Protein AF-A0A2U1P072-F1 (afdb_monomer_lite)

Radius of gyration: 39.46 Å; chains: 1; bounding box: 43×88×122 Å

pLDDT: mean 77.66, std 21.99, range [27.42, 98.81]

InterPro domains:
  IPR006501 Pectinesterase inhibitor domain [PF04043] (87-238)
  IPR006501 Pectinesterase inhibitor domain [SM00856] (83-238)
  IPR006501 Pectinesterase inhibitor domain [TIGR01614] (82-242)
  IPR035513 Invertase/pectin methylesterase inhibitor domain superfamily [G3DSA:1.20.140.40] (85-243)
  IPR035513 Invertase/pectin methylesterase inhibitor domain superfamily [SSF101148] (87-242)
  IPR051955 Pectinesterase Inhibitor [PTHR31080] (49-237)

Sequence (254 aa):
MEEESHILVKPKVNSSDDDDDIEESTSTSTSQQPQSPTRRRTTAVIITLTILFVIIGAILAAGAYDTRANSSQPDDTRLSSIKATRSIKAVCAVTHDPPTCVTDLTTLDSTNLYDPELIFNLTLSRALTELVRISTLPKTLISKSTDLRAGSALRDCVSLFDDAVSQLSQAIEAMKSGEDGRILNEEKVGDLKTWISSAMSDQETCTDGLEEMGSSDLEEVKMKVKVSSEFMSDCLAVLDNLEKILNLFGKKLH

Secondary structure (DSSP, 8-state):
------------------------------------TTSHHHHHHHHHHHHHHHHHHHHHHHHHTTS-------HHHHHHHHHHHHHHHHHHTTSS-HHHHHHHHHTS--TTTT-HHHHHHHHHHHHHHHHHHHHTHHHHHHHH---HHHHHHHHHHHHHHHHHHHHHHHHHHHTS--TTS----HHHHHHHHHHHHHHHHHHHHHHHHHHHTT-TTHHHHHHHHHHHHHHHHHHHHHHHTHHHHHHHTT----

Foldseek 3Di:
DDDDDDDDDDDDDDDDDYDDDDDDDDDDDDDDDDDDDDPPVVVVVVVVVVVVVVVVVVVVVVVVVPPPPPDPPDPLVVVLVVLLLVLQQLLLVQAPDSVVSSVVSVPDPDSPSNDNLVSLLVLLVVLLVLLVVLLCVLVVVLVVDPDPLLNVLSVLSNVLSVLLSVLSVVLSVLQDADPVRDRAAPVSLVSNLVSLVSSLVSLVSSLVSNVVSVHPCSVVSVVSSVVSNSSSVSSNSCSVCVQVSQVVVVHGHD

Structure (mmCIF, N/CA/C/O backbone):
data_AF-A0A2U1P072-F1
#
_entry.id   AF-A0A2U1P072-F1
#
loop_
_atom_site.group_PDB
_atom_site.id
_atom_site.type_symbol
_atom_site.label_atom_id
_atom_site.label_alt_id
_atom_site.label_comp_id
_atom_site.label_asym_id
_atom_site.label_entity_id
_atom_site.label_seq_id
_atom_site.pdbx_PDB_ins_code
_atom_site.Cartn_x
_atom_site.Cartn_y
_atom_site.Cartn_z
_atom_site.occupancy
_atom_site.B_iso_or_equiv
_atom_site.auth_seq_id
_atom_site.auth_comp_id
_atom_site.auth_asym_id
_atom_site.auth_atom_id
_atom_site.pdbx_PDB_model_num
ATOM 1 N N . MET A 1 1 ? 23.954 43.520 50.108 1.00 37.94 1 MET A N 1
ATOM 2 C CA . 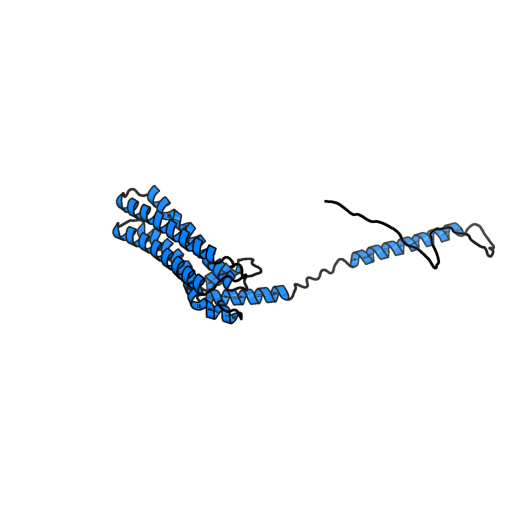MET A 1 1 ? 22.569 43.613 50.588 1.00 37.94 1 MET A CA 1
ATOM 3 C C . MET A 1 1 ? 22.110 42.195 50.854 1.00 37.94 1 MET A C 1
ATOM 5 O O . MET A 1 1 ? 21.608 41.546 49.948 1.00 37.94 1 MET A O 1
ATOM 9 N N . GLU A 1 2 ? 22.674 41.580 51.894 1.00 34.03 2 GLU A N 1
ATOM 10 C CA . GLU A 1 2 ? 22.275 41.763 53.314 1.00 34.03 2 GLU A CA 1
ATOM 11 C C . GLU A 1 2 ? 20.945 41.035 53.531 1.00 34.03 2 GLU A C 1
ATOM 13 O O . GLU A 1 2 ? 19.976 41.327 52.839 1.00 34.03 2 GLU A O 1
ATOM 18 N N . GLU A 1 3 ? 20.997 39.869 54.183 1.00 32.34 3 GLU A N 1
ATOM 19 C CA . GLU A 1 3 ? 20.782 39.690 55.642 1.00 32.34 3 GLU A CA 1
ATOM 20 C C . GLU A 1 3 ? 19.276 39.804 55.962 1.00 32.34 3 GLU A C 1
ATOM 22 O O . GLU A 1 3 ? 18.595 40.679 55.454 1.00 32.34 3 GLU A O 1
ATOM 27 N N . GLU A 1 4 ? 18.624 38.903 56.689 1.00 39.38 4 GLU A N 1
ATOM 28 C CA . GLU A 1 4 ? 19.055 38.220 57.901 1.00 39.38 4 GLU A CA 1
ATOM 29 C C . GLU A 1 4 ? 18.398 36.836 58.059 1.00 39.38 4 GLU A C 1
ATOM 31 O O . GLU A 1 4 ? 17.227 36.604 57.755 1.00 39.38 4 GLU A O 1
ATOM 36 N N . SER A 1 5 ? 19.184 35.935 58.636 1.00 41.34 5 SER A N 1
ATOM 37 C CA . SER A 1 5 ? 18.767 34.849 59.517 1.00 41.34 5 SER A CA 1
ATOM 38 C C . SER A 1 5 ? 18.024 35.366 60.750 1.00 41.34 5 SER A C 1
ATOM 40 O O . SER A 1 5 ? 18.459 36.363 61.296 1.00 41.34 5 SER A O 1
ATOM 42 N N . HIS A 1 6 ? 17.087 34.615 61.335 1.00 39.03 6 HIS A N 1
ATOM 43 C CA . HIS A 1 6 ? 17.121 34.459 62.794 1.00 39.03 6 HIS A CA 1
ATOM 44 C C . HIS A 1 6 ? 16.402 33.194 63.281 1.00 39.03 6 HIS A C 1
ATOM 46 O O . HIS A 1 6 ? 15.251 32.897 62.971 1.00 39.03 6 HIS A O 1
ATOM 52 N N . ILE A 1 7 ? 17.181 32.447 64.053 1.00 38.66 7 ILE A N 1
ATOM 53 C CA . ILE A 1 7 ? 16.861 31.293 64.886 1.00 38.66 7 ILE A CA 1
ATOM 54 C C . ILE A 1 7 ? 16.123 31.798 66.149 1.00 38.66 7 ILE A C 1
ATOM 56 O O . ILE A 1 7 ? 16.333 32.949 66.535 1.00 38.66 7 ILE A O 1
ATOM 60 N N . LEU A 1 8 ? 15.369 30.919 66.839 1.00 34.91 8 LEU A N 1
ATOM 61 C CA . LEU A 1 8 ? 15.525 30.605 68.286 1.00 34.91 8 LEU A CA 1
ATOM 62 C C . LEU A 1 8 ? 14.209 30.460 69.110 1.00 34.91 8 LEU A C 1
ATOM 64 O O . LEU A 1 8 ? 13.568 31.432 69.479 1.00 34.91 8 LEU A O 1
ATOM 68 N N . VAL A 1 9 ? 13.960 29.199 69.512 1.00 36.03 9 VAL A N 1
ATOM 69 C CA . VAL A 1 9 ? 13.584 28.696 70.865 1.00 36.03 9 VAL A CA 1
ATOM 70 C C . VAL A 1 9 ? 12.119 28.599 71.350 1.00 36.03 9 VAL A C 1
ATOM 72 O O . VAL A 1 9 ? 11.343 29.544 71.378 1.00 36.03 9 VAL A O 1
ATOM 75 N N . LYS A 1 10 ? 11.828 27.366 71.819 1.00 40.00 10 LYS A N 1
ATOM 76 C CA . LYS A 1 10 ? 10.684 26.837 72.600 1.00 40.00 10 LYS A CA 1
ATOM 77 C C . LYS A 1 10 ? 10.597 27.426 74.028 1.00 40.00 10 LYS A C 1
ATOM 79 O O . LYS A 1 10 ? 11.582 27.965 74.519 1.00 40.00 10 LYS A O 1
ATOM 84 N N . PRO A 1 11 ? 9.501 27.185 74.774 1.00 42.88 11 PRO A N 1
ATOM 85 C CA . PRO A 1 11 ? 9.491 26.089 75.779 1.00 42.88 11 PRO A CA 1
ATOM 86 C C . PRO A 1 11 ? 8.183 25.253 75.714 1.00 42.88 11 PRO A C 1
ATOM 88 O O . PRO A 1 11 ? 7.152 25.769 75.307 1.00 42.88 11 PRO A O 1
ATOM 91 N N . LYS A 1 12 ? 8.185 23.912 75.863 1.00 34.28 12 LYS A N 1
ATOM 92 C CA . LYS A 1 12 ? 8.237 23.076 77.100 1.00 34.28 12 LYS A CA 1
ATOM 93 C C . LYS A 1 12 ? 6.986 23.319 77.975 1.00 34.28 12 LYS A C 1
ATOM 95 O O . LYS A 1 12 ? 6.753 24.449 78.368 1.00 34.28 12 LYS A O 1
ATOM 100 N N . VAL A 1 13 ? 6.104 22.347 78.228 1.00 38.88 13 VAL A N 1
ATOM 101 C CA . VAL A 1 13 ? 6.166 21.269 79.252 1.00 38.88 13 VAL A CA 1
ATOM 102 C C . VAL A 1 13 ? 4.859 20.462 79.074 1.00 38.88 13 VAL A C 1
ATOM 104 O O . VAL A 1 13 ? 3.806 21.070 78.933 1.00 38.88 13 VAL A O 1
ATOM 107 N N . ASN A 1 14 ? 4.915 19.162 78.777 1.00 32.28 14 ASN A N 1
ATOM 108 C CA . ASN A 1 14 ? 4.999 18.008 79.692 1.00 32.28 14 ASN A CA 1
ATOM 109 C C . ASN A 1 14 ? 3.662 17.654 80.357 1.00 32.28 14 ASN A C 1
ATOM 111 O O . ASN A 1 14 ? 3.166 18.410 81.183 1.00 32.28 14 ASN A O 1
ATOM 115 N N . SER A 1 15 ? 3.169 16.460 80.055 1.00 32.78 15 SER A N 1
ATOM 116 C CA . SER A 1 15 ? 2.866 15.431 81.053 1.00 32.78 15 SER A CA 1
ATOM 117 C C . SER A 1 15 ? 2.599 14.155 80.240 1.00 32.78 15 SER A C 1
ATOM 119 O O . SER A 1 15 ? 1.677 14.147 79.428 1.00 32.78 15 SER A O 1
ATOM 121 N N . SER A 1 16 ? 3.533 13.205 80.235 1.00 35.59 16 SER A N 1
ATOM 122 C CA . SER A 1 16 ? 3.637 12.183 81.292 1.00 35.59 16 SER A CA 1
ATOM 123 C C . SER A 1 16 ? 2.678 11.036 80.986 1.00 35.59 16 SER A C 1
ATOM 125 O O . SER A 1 16 ? 1.513 11.290 80.700 1.00 35.59 16 SER A O 1
ATOM 127 N N . ASP A 1 17 ? 3.058 9.772 80.990 1.00 37.53 17 ASP A N 1
ATOM 128 C CA . ASP A 1 17 ? 4.244 9.063 81.483 1.00 37.53 17 ASP A CA 1
ATOM 129 C C . ASP A 1 17 ? 4.208 7.713 80.718 1.00 37.53 17 ASP A C 1
ATOM 131 O O . ASP A 1 17 ? 3.114 7.240 80.383 1.00 37.53 17 ASP A O 1
ATOM 135 N N . ASP A 1 18 ? 5.339 7.282 80.153 1.00 37.91 18 ASP A N 1
ATOM 136 C CA . ASP A 1 18 ? 6.210 6.196 80.664 1.00 37.91 18 ASP A CA 1
ATOM 137 C C . ASP A 1 18 ? 5.646 4.804 80.304 1.00 37.91 18 ASP A C 1
ATOM 139 O O . ASP A 1 18 ? 4.444 4.567 80.391 1.00 37.91 18 ASP A O 1
ATOM 143 N N . ASP A 1 19 ? 6.383 3.759 79.956 1.00 35.69 19 ASP A N 1
ATOM 144 C CA . ASP A 1 19 ? 7.765 3.437 79.567 1.00 35.69 19 ASP A CA 1
ATOM 145 C C . ASP A 1 19 ? 7.656 1.908 79.275 1.00 35.69 19 ASP A C 1
ATOM 147 O O . ASP A 1 19 ? 6.786 1.230 79.836 1.00 35.69 19 ASP A O 1
ATOM 151 N N . ASP A 1 20 ? 8.264 1.371 78.213 1.00 34.22 20 ASP A N 1
ATOM 152 C CA . ASP A 1 20 ? 9.550 0.643 78.250 1.00 34.22 20 ASP A CA 1
ATOM 153 C C . ASP A 1 20 ? 9.582 -0.485 79.314 1.00 34.22 20 ASP A C 1
ATOM 155 O O . ASP A 1 20 ? 9.169 -0.330 80.455 1.00 34.22 20 ASP A O 1
ATOM 159 N N . ASP A 1 21 ? 10.093 -1.684 79.086 1.00 32.59 21 ASP A N 1
ATOM 160 C CA . ASP A 1 21 ? 10.649 -2.331 77.915 1.00 32.59 21 ASP A CA 1
ATOM 161 C C . ASP A 1 21 ? 10.781 -3.828 78.268 1.00 32.59 21 ASP A C 1
ATOM 163 O O . ASP A 1 21 ? 10.574 -4.269 79.402 1.00 32.59 21 ASP A O 1
ATOM 167 N N . ILE A 1 22 ? 11.124 -4.585 77.240 1.00 37.06 22 ILE A N 1
ATOM 168 C CA . ILE A 1 22 ? 11.740 -5.916 77.182 1.00 37.06 22 ILE A CA 1
ATOM 169 C C . ILE A 1 22 ? 12.476 -6.373 78.470 1.00 37.06 22 ILE A C 1
ATOM 171 O O . ILE A 1 22 ? 13.316 -5.655 78.994 1.00 37.06 22 ILE A O 1
ATOM 175 N N . GLU A 1 23 ? 12.248 -7.611 78.935 1.00 30.77 23 GLU A N 1
ATOM 176 C CA . GLU A 1 23 ? 13.184 -8.750 78.784 1.00 30.77 23 GLU A CA 1
ATOM 177 C C . GLU A 1 23 ? 12.751 -9.983 79.607 1.00 30.77 23 GLU A C 1
ATOM 179 O O . GLU A 1 23 ? 12.147 -9.923 80.677 1.00 30.77 23 GLU A O 1
ATOM 184 N N . GLU A 1 24 ? 13.061 -11.137 79.035 1.00 33.78 24 GLU A N 1
ATOM 185 C CA . GLU A 1 24 ? 12.908 -12.498 79.528 1.00 33.78 24 GLU A CA 1
ATOM 186 C C . GLU A 1 24 ? 13.550 -12.740 80.905 1.00 33.78 24 GLU A C 1
ATOM 188 O O . GLU A 1 24 ? 14.698 -12.369 81.126 1.00 33.78 24 GLU A O 1
ATOM 193 N N . SER A 1 25 ? 12.867 -13.469 81.800 1.00 28.16 25 SER A N 1
ATOM 194 C CA . SER A 1 25 ? 13.491 -14.472 82.684 1.00 28.16 25 SER A CA 1
ATOM 195 C C . SER A 1 25 ? 12.458 -15.261 83.492 1.00 28.16 25 SER A C 1
ATOM 197 O O . SER A 1 25 ? 11.609 -14.728 84.201 1.00 28.16 25 SER A O 1
ATOM 199 N N . THR A 1 26 ? 12.574 -16.581 83.399 1.00 35.28 26 THR A N 1
ATOM 200 C CA . THR A 1 26 ? 11.833 -17.585 84.171 1.00 35.28 26 THR A CA 1
ATOM 201 C C . THR A 1 26 ? 12.165 -17.512 85.667 1.00 35.28 26 THR A C 1
ATOM 203 O O . THR A 1 26 ? 13.332 -17.382 86.026 1.00 35.28 26 THR A O 1
ATOM 206 N N . SER A 1 27 ? 11.179 -17.716 86.553 1.00 27.97 27 SER A N 1
ATOM 207 C CA . SER A 1 27 ? 11.398 -18.153 87.945 1.00 27.97 27 SER A CA 1
ATOM 208 C C . SER A 1 27 ? 10.144 -18.774 88.570 1.00 27.97 27 SER A C 1
ATOM 210 O O . SER A 1 27 ? 9.214 -18.111 89.011 1.00 27.97 27 SER A O 1
ATOM 212 N N . THR A 1 28 ? 10.177 -20.100 88.601 1.00 27.62 28 THR A N 1
ATOM 213 C CA . THR A 1 28 ? 9.413 -21.063 89.395 1.00 27.62 28 THR A CA 1
ATOM 214 C C . THR A 1 28 ? 9.034 -20.609 90.813 1.00 27.62 28 THR A C 1
ATOM 216 O O . THR A 1 28 ? 9.877 -20.134 91.570 1.00 27.62 28 THR A O 1
ATOM 219 N N . SER A 1 29 ? 7.810 -20.931 91.248 1.00 30.44 29 SER A N 1
ATOM 220 C CA . SER A 1 29 ? 7.518 -21.234 92.657 1.00 30.44 29 SER A CA 1
ATOM 221 C C . SER A 1 29 ? 6.628 -22.470 92.776 1.00 30.44 29 SER A C 1
ATOM 223 O O . SER A 1 29 ? 5.476 -22.522 92.359 1.00 30.44 29 SER A O 1
ATOM 225 N N . THR A 1 30 ? 7.279 -23.483 93.324 1.00 27.42 30 THR A N 1
ATOM 226 C CA . THR A 1 30 ? 6.893 -24.842 93.677 1.00 27.42 30 THR A CA 1
ATOM 227 C C . THR A 1 30 ? 5.657 -24.932 94.579 1.00 27.42 30 THR A C 1
ATOM 229 O O . THR A 1 30 ? 5.625 -24.322 95.643 1.00 27.42 30 THR A O 1
ATOM 232 N N . SER A 1 31 ? 4.733 -25.842 94.253 1.00 28.25 31 SER A N 1
ATOM 233 C CA . SER A 1 31 ? 4.109 -26.691 95.274 1.00 28.25 31 SER A CA 1
ATOM 234 C C . SER A 1 31 ? 4.467 -28.150 94.986 1.00 28.25 31 SER A C 1
ATOM 236 O O . SER A 1 31 ? 4.638 -28.561 93.840 1.00 28.25 31 SER A O 1
ATOM 238 N N . GLN A 1 32 ? 4.743 -28.865 96.065 1.00 29.19 32 GLN A N 1
ATOM 239 C CA . GLN A 1 32 ? 5.724 -29.936 96.186 1.00 29.19 32 GLN A CA 1
ATOM 240 C C . GLN A 1 32 ? 5.316 -31.272 95.543 1.00 29.19 32 GLN A C 1
ATOM 242 O O . GLN A 1 32 ? 4.157 -31.673 95.533 1.00 29.19 32 GLN A O 1
ATOM 247 N N . GLN A 1 33 ? 6.336 -32.006 95.088 1.00 33.22 33 GLN A N 1
ATOM 248 C CA . GLN A 1 33 ? 6.280 -33.442 94.787 1.00 33.22 33 GLN A CA 1
ATOM 249 C C . GLN A 1 33 ? 6.045 -34.264 96.077 1.00 33.22 33 GLN A C 1
ATOM 251 O O . GLN A 1 33 ? 6.468 -33.838 97.151 1.00 33.22 33 GLN A O 1
ATOM 256 N N . PRO A 1 34 ? 5.498 -35.490 95.982 1.00 37.97 34 PRO A N 1
ATOM 257 C CA . PRO A 1 34 ? 6.358 -36.688 96.041 1.00 37.97 34 PRO A CA 1
ATOM 258 C C . PRO A 1 34 ? 5.900 -37.727 94.987 1.00 37.97 34 PRO A C 1
ATOM 260 O O . PRO A 1 34 ? 4.730 -37.787 94.652 1.00 37.97 34 PRO A O 1
ATOM 263 N N . GLN A 1 35 ? 6.685 -38.591 94.343 1.00 34.81 35 GLN A N 1
ATOM 264 C CA . GLN A 1 35 ? 8.008 -39.174 94.546 1.00 34.81 35 GLN A CA 1
ATOM 265 C C . GLN A 1 35 ? 8.355 -40.009 93.275 1.00 34.81 35 GLN A C 1
ATOM 267 O O . GLN A 1 35 ? 7.468 -40.389 92.512 1.00 34.81 35 GLN A O 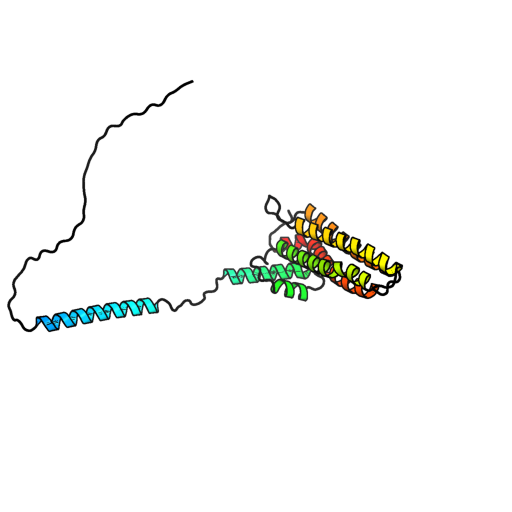1
ATOM 272 N N . SER A 1 36 ? 9.632 -40.398 93.155 1.00 40.12 36 SER A N 1
ATOM 273 C CA . SER A 1 36 ? 10.190 -41.601 92.484 1.00 40.12 36 SER A CA 1
ATOM 274 C C . SER A 1 36 ? 10.977 -41.440 91.154 1.00 40.12 36 SER A C 1
ATOM 276 O O . SER A 1 36 ? 10.523 -40.765 90.224 1.00 40.12 36 SER A O 1
ATOM 278 N N . PRO A 1 37 ? 12.179 -42.060 91.031 1.00 46.78 37 PRO A N 1
ATOM 279 C CA . PRO A 1 37 ? 13.146 -41.777 89.972 1.00 46.78 37 PRO A CA 1
ATOM 280 C C . PRO A 1 37 ? 13.211 -42.883 88.903 1.00 46.78 37 PRO A C 1
ATOM 282 O O . PRO A 1 37 ? 14.246 -43.505 88.726 1.00 46.78 37 PRO A O 1
ATOM 285 N N . THR A 1 38 ? 12.138 -43.150 88.158 1.00 51.53 38 THR A N 1
ATOM 286 C CA . THR A 1 38 ? 12.208 -44.072 86.989 1.00 51.53 38 THR A CA 1
ATOM 287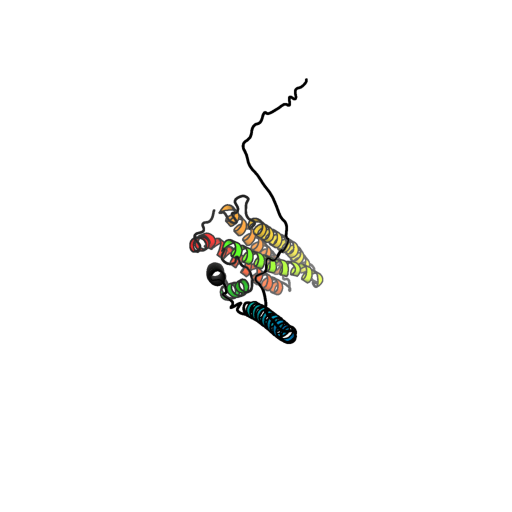 C C . THR A 1 38 ? 11.246 -43.725 85.847 1.00 51.53 38 THR A C 1
ATOM 289 O O . THR A 1 38 ? 11.308 -44.333 84.783 1.00 51.53 38 THR A O 1
ATOM 292 N N . ARG A 1 39 ? 10.404 -42.693 86.004 1.00 52.38 39 ARG A N 1
ATOM 293 C CA . ARG A 1 39 ? 9.316 -42.349 85.064 1.00 52.38 39 ARG A CA 1
ATOM 294 C C . ARG A 1 39 ? 9.529 -41.058 84.261 1.00 52.38 39 ARG A C 1
ATOM 296 O O . ARG A 1 39 ? 8.647 -40.657 83.520 1.00 52.38 39 ARG A O 1
ATOM 303 N N . ARG A 1 40 ? 10.677 -40.381 84.411 1.00 52.69 40 ARG A N 1
ATOM 304 C CA . ARG A 1 40 ? 10.962 -39.084 83.750 1.00 52.69 40 ARG A CA 1
ATOM 305 C C . ARG A 1 40 ? 11.539 -39.213 82.335 1.00 52.69 40 ARG A C 1
ATOM 307 O O . ARG A 1 40 ? 11.344 -38.318 81.524 1.00 52.69 40 ARG A O 1
ATOM 314 N N . ARG A 1 41 ? 12.218 -40.322 82.018 1.00 54.25 41 ARG A N 1
ATOM 315 C CA . ARG A 1 41 ? 12.816 -40.534 80.684 1.00 54.25 41 ARG A CA 1
ATOM 316 C C . ARG A 1 41 ? 11.787 -40.936 79.625 1.00 54.25 41 ARG A C 1
ATOM 318 O O . ARG A 1 41 ? 11.927 -40.537 78.480 1.00 54.25 41 ARG A O 1
ATOM 325 N N . THR A 1 42 ? 10.735 -41.662 79.997 1.00 52.62 42 THR A N 1
ATOM 326 C CA . THR A 1 42 ? 9.682 -42.096 79.063 1.00 52.62 42 THR A CA 1
ATOM 327 C C . THR A 1 42 ? 8.696 -40.977 78.723 1.00 52.62 42 THR A C 1
ATOM 329 O O . THR A 1 42 ? 8.290 -40.860 77.572 1.00 52.62 42 THR A O 1
ATOM 332 N N . THR A 1 43 ? 8.369 -40.096 79.674 1.00 56.47 43 THR A N 1
ATOM 333 C CA . THR A 1 43 ? 7.456 -38.961 79.440 1.00 56.47 43 THR A CA 1
ATOM 334 C C . THR A 1 43 ? 8.069 -37.890 78.534 1.00 56.47 43 THR A C 1
ATOM 336 O O . THR A 1 43 ? 7.373 -37.333 77.693 1.00 56.47 43 THR A O 1
ATOM 339 N N . ALA A 1 44 ? 9.380 -37.644 78.640 1.00 60.12 44 ALA A N 1
ATOM 340 C CA . ALA A 1 44 ? 10.080 -36.700 77.766 1.00 60.12 44 ALA A CA 1
ATOM 341 C C . ALA A 1 44 ? 10.099 -37.161 76.295 1.00 60.12 44 ALA A C 1
ATOM 343 O O . ALA A 1 44 ? 9.920 -36.344 75.400 1.00 60.12 44 ALA A O 1
ATOM 344 N N . VAL A 1 45 ? 10.246 -38.470 76.049 1.00 62.28 45 VAL A N 1
ATOM 345 C CA . VAL A 1 45 ? 10.264 -39.052 74.692 1.00 62.28 45 VAL A CA 1
ATOM 346 C C . VAL A 1 45 ? 8.887 -38.997 74.024 1.00 62.28 45 VAL A C 1
ATOM 348 O O . VAL A 1 45 ? 8.786 -38.786 72.821 1.00 62.28 45 VAL A O 1
ATOM 351 N N . ILE A 1 46 ? 7.805 -39.151 74.791 1.00 66.62 46 ILE A N 1
ATOM 352 C CA . ILE A 1 46 ? 6.442 -39.071 74.245 1.00 66.62 46 ILE A CA 1
ATOM 353 C C . ILE A 1 46 ? 6.108 -37.628 73.849 1.00 66.62 46 ILE A C 1
ATOM 355 O O . ILE A 1 46 ? 5.556 -37.403 72.775 1.00 66.62 46 ILE A O 1
ATOM 359 N N . ILE A 1 47 ? 6.503 -36.644 74.664 1.00 70.56 47 ILE A N 1
ATOM 360 C CA . ILE A 1 47 ? 6.266 -35.224 74.370 1.00 70.56 47 ILE A CA 1
ATOM 361 C C . ILE A 1 47 ? 7.041 -34.793 73.116 1.00 70.56 47 ILE A C 1
ATOM 363 O O . ILE A 1 47 ? 6.464 -34.160 72.230 1.00 70.56 47 ILE A O 1
ATOM 367 N N . THR A 1 48 ? 8.307 -35.198 72.970 1.00 71.75 48 THR A N 1
ATOM 368 C CA . THR A 1 48 ? 9.090 -34.877 71.764 1.00 71.75 48 THR A CA 1
ATOM 369 C C . THR A 1 48 ? 8.516 -35.524 70.503 1.00 71.75 48 THR A C 1
ATOM 371 O O . THR A 1 48 ? 8.470 -34.876 69.458 1.00 71.75 48 THR A O 1
ATOM 374 N N . LEU A 1 49 ? 7.999 -36.754 70.593 1.00 73.50 49 LEU A N 1
ATOM 375 C CA . LEU A 1 49 ? 7.330 -37.418 69.469 1.00 73.50 49 LEU A CA 1
ATOM 376 C C . LEU A 1 49 ? 6.013 -36.734 69.079 1.00 73.50 49 LEU A C 1
ATOM 378 O O . LEU A 1 49 ? 5.739 -36.591 67.888 1.00 73.50 49 LEU A O 1
ATOM 382 N N . THR A 1 50 ? 5.223 -36.259 70.049 1.00 76.44 50 THR A N 1
ATOM 383 C CA . THR A 1 50 ? 3.984 -35.519 69.747 1.00 76.44 50 THR A CA 1
ATOM 384 C C . THR A 1 50 ? 4.256 -34.181 69.063 1.00 76.44 50 THR A C 1
ATOM 386 O O . THR A 1 50 ? 3.563 -33.837 68.109 1.00 76.44 50 THR A O 1
ATOM 389 N N . ILE A 1 51 ? 5.303 -33.461 69.477 1.00 77.44 51 ILE A N 1
ATOM 390 C CA . ILE A 1 51 ? 5.685 -32.180 68.867 1.00 77.44 51 ILE A CA 1
ATOM 391 C C . ILE A 1 51 ? 6.167 -32.392 67.423 1.00 77.44 51 ILE A C 1
ATOM 393 O O . ILE A 1 51 ? 5.753 -31.660 66.527 1.00 77.44 51 ILE A O 1
ATOM 397 N N . LEU A 1 52 ? 6.966 -33.434 67.165 1.00 76.12 52 LEU A N 1
ATOM 398 C CA . LEU A 1 52 ? 7.412 -33.777 65.808 1.00 76.12 52 LEU A CA 1
ATOM 399 C C . LEU A 1 52 ? 6.243 -34.134 64.878 1.00 76.12 52 LEU A C 1
ATOM 401 O O . LEU A 1 52 ? 6.215 -33.681 63.736 1.00 76.12 52 LEU A O 1
ATOM 405 N N . PHE A 1 53 ? 5.253 -34.890 65.361 1.00 77.31 53 PHE A N 1
ATOM 406 C CA . PHE A 1 53 ? 4.070 -35.242 64.566 1.00 77.31 53 PHE A CA 1
ATOM 407 C C . PHE A 1 53 ? 3.231 -34.019 64.173 1.00 77.31 53 PHE A C 1
ATOM 409 O O . PHE A 1 53 ? 2.762 -33.942 63.037 1.00 77.31 53 PHE A O 1
ATOM 416 N N . VAL A 1 54 ? 3.073 -33.046 65.077 1.00 77.38 54 VAL A N 1
ATOM 417 C CA . VAL A 1 54 ? 2.334 -31.803 64.796 1.00 77.38 54 VAL A CA 1
ATOM 418 C C . VAL A 1 54 ? 3.064 -30.949 63.754 1.00 77.38 54 VAL A C 1
ATOM 420 O O . VAL A 1 54 ? 2.426 -30.432 62.838 1.00 77.38 54 VAL A O 1
ATOM 423 N N . ILE A 1 55 ? 4.395 -30.857 63.831 1.00 75.06 55 ILE A N 1
ATOM 424 C CA . ILE A 1 55 ? 5.204 -30.104 62.859 1.00 75.06 55 ILE A CA 1
ATOM 425 C C . ILE A 1 55 ? 5.143 -30.757 61.469 1.00 75.06 55 ILE A C 1
ATOM 427 O O . ILE A 1 55 ? 4.933 -30.065 60.475 1.00 75.06 55 ILE A O 1
ATOM 431 N N . ILE A 1 56 ? 5.252 -32.087 61.384 1.00 72.31 56 ILE A N 1
ATOM 432 C CA . ILE A 1 56 ? 5.143 -32.817 60.109 1.00 72.31 56 ILE A CA 1
ATOM 433 C C . ILE A 1 56 ? 3.733 -32.663 59.513 1.00 72.31 56 ILE A C 1
ATOM 435 O O . ILE A 1 56 ? 3.596 -32.432 58.312 1.00 72.31 56 ILE A O 1
ATOM 439 N N . GLY A 1 57 ? 2.688 -32.718 60.346 1.00 70.12 57 GLY A N 1
ATOM 440 C CA . GLY A 1 57 ? 1.308 -32.475 59.922 1.00 70.12 57 GLY A CA 1
ATOM 441 C C . GLY A 1 57 ? 1.085 -31.063 59.368 1.00 70.12 57 GLY A C 1
ATOM 442 O O . GLY A 1 57 ? 0.411 -30.909 58.352 1.00 70.12 57 GLY A O 1
ATOM 443 N N . ALA A 1 58 ? 1.699 -30.043 59.976 1.00 67.56 58 ALA A N 1
ATOM 444 C CA . ALA A 1 58 ? 1.617 -28.660 59.507 1.00 67.56 58 ALA A CA 1
ATOM 445 C C . ALA A 1 58 ? 2.343 -28.443 58.166 1.00 67.56 58 ALA A C 1
ATOM 447 O O . ALA A 1 58 ? 1.820 -27.748 57.297 1.00 67.56 58 ALA A O 1
ATOM 448 N N . ILE A 1 59 ? 3.504 -29.078 57.962 1.00 68.81 59 ILE A N 1
ATOM 449 C CA . ILE A 1 59 ? 4.262 -29.003 56.700 1.00 68.81 59 ILE A CA 1
ATOM 450 C C . ILE A 1 59 ? 3.495 -29.688 55.557 1.00 68.81 59 ILE A C 1
ATOM 452 O O . ILE A 1 59 ? 3.430 -29.155 54.451 1.00 68.81 59 ILE A O 1
ATOM 456 N N . LEU A 1 60 ? 2.860 -30.835 55.822 1.00 60.34 60 LEU A N 1
ATOM 457 C CA . LEU A 1 60 ? 2.033 -31.532 54.829 1.00 60.34 60 LEU A CA 1
ATOM 458 C C . LEU A 1 60 ? 0.721 -30.790 54.531 1.00 60.34 60 LEU A C 1
ATOM 460 O O . LEU A 1 60 ? 0.280 -30.781 53.384 1.00 60.34 60 LEU A O 1
ATOM 464 N N . ALA A 1 61 ? 0.124 -30.129 55.528 1.00 59.75 61 ALA A N 1
ATOM 465 C CA . ALA A 1 61 ? -1.040 -29.273 55.320 1.00 59.75 61 ALA A CA 1
ATOM 466 C C . ALA A 1 61 ? -0.681 -28.043 54.472 1.00 59.75 61 ALA A C 1
ATOM 468 O O . ALA A 1 61 ? -1.393 -27.754 53.519 1.00 59.75 61 ALA A O 1
ATOM 469 N N . ALA A 1 62 ? 0.446 -27.375 54.746 1.00 59.59 62 ALA A N 1
ATOM 470 C CA . ALA A 1 62 ? 0.940 -26.252 53.944 1.00 59.59 62 ALA A CA 1
ATOM 471 C C . ALA A 1 62 ? 1.275 -26.660 52.496 1.00 59.59 62 ALA A C 1
ATOM 473 O O . ALA A 1 62 ? 0.921 -25.945 51.563 1.00 59.59 62 ALA A O 1
ATOM 474 N N . GLY A 1 63 ? 1.880 -27.838 52.295 1.00 55.62 63 GLY A N 1
ATOM 475 C CA . GLY A 1 63 ? 2.202 -28.372 50.966 1.00 55.62 63 GLY A CA 1
ATOM 476 C C . GLY A 1 63 ? 0.989 -28.820 50.138 1.00 55.62 63 GLY A C 1
ATOM 477 O O . GLY A 1 63 ? 1.086 -28.909 48.918 1.00 55.62 63 GLY A O 1
ATOM 478 N N . ALA A 1 64 ? -0.164 -29.070 50.770 1.00 57.69 64 ALA A N 1
ATOM 479 C CA . ALA A 1 64 ? -1.406 -29.434 50.083 1.00 57.69 64 ALA A CA 1
ATOM 480 C C . ALA A 1 64 ? -2.233 -28.220 49.618 1.00 57.69 64 ALA A C 1
ATOM 482 O O . ALA A 1 64 ? -3.154 -28.386 48.814 1.00 57.69 64 ALA A O 1
ATOM 483 N N . TYR A 1 65 ? -1.918 -27.006 50.088 1.00 54.53 65 TYR A N 1
ATOM 484 C CA . TYR A 1 65 ? -2.593 -25.789 49.621 1.00 54.53 65 TYR A CA 1
ATOM 485 C C . TYR A 1 65 ? -2.078 -25.294 48.264 1.00 54.53 65 TYR A C 1
ATOM 487 O O . TYR A 1 65 ? -2.750 -24.478 47.639 1.00 54.53 65 TYR A O 1
ATOM 495 N N . ASP A 1 66 ? -0.963 -25.834 47.760 1.00 57.31 66 ASP A N 1
ATOM 496 C CA . ASP A 1 66 ? -0.331 -25.362 46.521 1.00 57.31 66 ASP A CA 1
ATOM 497 C C . ASP A 1 66 ? -0.567 -26.281 45.309 1.00 57.31 66 ASP A C 1
ATOM 499 O O . ASP A 1 66 ? 0.285 -26.472 44.448 1.00 57.31 66 ASP A O 1
ATOM 503 N N . THR A 1 67 ? -1.742 -26.912 45.228 1.00 56.38 67 THR A N 1
ATOM 504 C CA . THR A 1 67 ? -2.159 -27.646 44.016 1.00 56.38 67 THR A CA 1
ATOM 505 C C . THR A 1 67 ? -3.655 -27.535 43.755 1.00 56.38 67 THR A C 1
ATOM 507 O O . THR A 1 67 ? -4.344 -28.527 43.551 1.00 56.38 67 THR A O 1
ATOM 510 N N . ARG A 1 68 ? -4.172 -26.302 43.698 1.00 50.84 68 ARG A N 1
ATOM 511 C CA . ARG A 1 68 ? -5.351 -25.972 42.875 1.00 50.84 68 ARG A CA 1
ATOM 512 C C . ARG A 1 68 ? -5.218 -24.585 42.249 1.00 50.84 68 ARG A C 1
ATOM 514 O O . ARG A 1 68 ? -6.083 -23.734 42.419 1.00 50.84 68 ARG A O 1
ATOM 521 N N . ALA A 1 69 ? -4.181 -24.389 41.437 1.00 51.53 69 ALA A N 1
ATOM 522 C CA . ALA A 1 69 ? -4.245 -23.419 40.347 1.00 51.53 69 ALA A CA 1
ATOM 523 C C . ALA A 1 69 ? -5.188 -23.973 39.262 1.00 51.53 69 ALA A C 1
ATOM 525 O O . ALA A 1 69 ? -4.766 -24.451 38.212 1.00 51.53 69 ALA A O 1
ATOM 526 N N . ASN A 1 70 ? -6.491 -23.991 39.558 1.00 47.06 70 ASN A N 1
ATOM 527 C CA . ASN A 1 70 ? -7.510 -24.270 38.562 1.00 47.06 70 ASN A CA 1
ATOM 528 C C . ASN A 1 70 ? -7.675 -22.987 37.742 1.00 47.06 70 ASN A C 1
ATOM 530 O O . ASN A 1 70 ? -8.244 -22.005 38.223 1.00 47.06 70 ASN A O 1
ATOM 534 N N . SER A 1 71 ? -7.090 -23.000 36.543 1.00 53.88 71 SER A N 1
ATOM 535 C CA . SER A 1 71 ? -7.161 -21.958 35.519 1.00 53.88 71 SER A CA 1
ATOM 536 C C . SER A 1 71 ? -8.587 -21.421 35.375 1.00 53.88 71 SER A C 1
ATOM 538 O O . SER A 1 71 ? -9.441 -22.004 34.710 1.00 53.88 71 SER A O 1
ATOM 540 N N . SER A 1 72 ? -8.837 -20.293 36.030 1.00 53.50 72 SER A N 1
ATOM 541 C CA . SER A 1 72 ? -9.976 -19.429 35.760 1.00 53.50 72 SER A CA 1
ATOM 542 C C . SER A 1 72 ? -9.466 -18.404 34.757 1.00 53.50 72 SER A C 1
ATOM 544 O O . SER A 1 72 ? -9.000 -17.333 35.132 1.00 53.50 72 SER A O 1
ATOM 546 N N . GLN A 1 73 ? -9.430 -18.785 33.480 1.00 54.97 73 GLN A N 1
ATOM 547 C CA . GLN A 1 73 ? -9.117 -17.863 32.390 1.00 54.97 73 GLN A CA 1
ATOM 548 C C . GLN A 1 73 ? -10.074 -16.656 32.492 1.00 54.97 73 GLN A C 1
ATOM 550 O O . GLN A 1 73 ? -11.287 -16.874 32.558 1.00 54.97 73 GLN A O 1
ATOM 555 N N . PRO A 1 74 ? -9.576 -15.408 32.566 1.00 56.09 74 PRO A N 1
ATOM 556 C CA . PRO A 1 74 ? -10.392 -14.275 32.981 1.00 56.09 74 PRO A CA 1
ATOM 557 C C . PRO A 1 74 ? -11.363 -13.886 31.862 1.00 56.09 74 PRO A C 1
ATOM 559 O O . PRO A 1 74 ? -10.994 -13.861 30.685 1.00 56.09 74 PRO A O 1
ATOM 562 N N . ASP A 1 75 ? -12.603 -13.577 32.239 1.00 63.59 75 ASP A N 1
ATOM 563 C CA . ASP A 1 75 ? -13.726 -13.177 31.371 1.00 63.59 75 ASP A CA 1
ATOM 564 C C . ASP A 1 75 ? -13.333 -12.074 30.355 1.00 63.59 75 ASP A C 1
ATOM 566 O O . ASP A 1 75 ? -13.750 -12.080 29.192 1.00 63.59 75 ASP A O 1
ATOM 570 N N . ASP A 1 76 ? -12.393 -11.206 30.745 1.00 68.75 76 ASP A N 1
ATOM 571 C CA . ASP A 1 76 ? -11.793 -10.163 29.905 1.00 68.75 76 ASP A CA 1
ATOM 572 C C . ASP A 1 76 ? -11.110 -10.687 28.634 1.00 68.75 76 ASP A C 1
ATOM 574 O O . ASP A 1 76 ? -11.185 -10.045 27.586 1.00 68.75 76 ASP A O 1
ATOM 578 N N . THR A 1 77 ? -10.483 -11.868 28.678 1.00 72.69 77 THR A N 1
ATOM 579 C CA . THR A 1 77 ? -9.786 -12.448 27.511 1.00 72.69 77 THR A CA 1
ATOM 580 C C . THR A 1 77 ? -10.772 -12.950 26.455 1.00 72.69 77 THR A C 1
ATOM 582 O O . THR A 1 77 ? -10.521 -12.861 25.253 1.00 72.69 77 THR A O 1
ATOM 585 N N . ARG A 1 78 ? -11.929 -13.471 26.881 1.00 77.06 78 ARG A N 1
ATOM 586 C CA . ARG A 1 78 ? -12.980 -13.900 25.947 1.00 77.06 78 ARG A CA 1
ATOM 587 C C . ARG A 1 78 ? -13.693 -12.699 25.341 1.00 77.06 78 ARG A C 1
ATOM 589 O O . ARG A 1 78 ? -13.947 -12.682 24.137 1.00 77.06 78 ARG A O 1
ATOM 596 N N . LEU A 1 79 ? -13.982 -11.681 26.151 1.00 79.38 79 LEU A N 1
ATOM 597 C CA . LEU A 1 79 ? -14.615 -10.454 25.680 1.00 79.38 79 LEU A CA 1
ATOM 598 C C . LEU A 1 79 ? -13.725 -9.686 24.690 1.00 79.38 79 LEU A C 1
ATOM 600 O O . LEU A 1 79 ? -14.231 -9.217 23.667 1.00 79.38 79 LEU A O 1
ATOM 604 N N . SER A 1 80 ? -12.419 -9.577 24.955 1.00 77.81 80 SER A N 1
ATOM 605 C CA . SER A 1 80 ? -11.468 -8.931 24.042 1.00 77.81 80 SER A CA 1
ATOM 606 C C . SER A 1 80 ? -11.364 -9.676 22.709 1.00 77.81 80 SER A C 1
ATOM 608 O O . SER A 1 80 ? -11.462 -9.049 21.657 1.00 77.81 80 SER A O 1
ATOM 610 N N . SER A 1 81 ? -11.297 -11.011 22.738 1.00 80.56 81 SER A N 1
ATOM 611 C CA . SER A 1 81 ? -11.286 -11.857 21.537 1.00 80.56 81 SER A CA 1
ATOM 612 C C . SER A 1 81 ? -12.561 -11.703 20.689 1.00 80.56 81 SER A C 1
ATOM 614 O O . SER A 1 81 ? -12.494 -11.570 19.462 1.00 80.56 81 SER A O 1
ATOM 616 N N . ILE A 1 82 ? -13.739 -11.629 21.325 1.00 82.50 82 ILE A N 1
ATOM 617 C CA . ILE A 1 82 ? -15.017 -11.397 20.629 1.00 82.50 82 ILE A CA 1
ATOM 618 C C . ILE A 1 82 ? -15.065 -9.998 19.998 1.00 82.50 82 ILE A C 1
ATOM 620 O O . ILE A 1 82 ? -15.527 -9.854 18.862 1.00 82.50 82 ILE A O 1
ATOM 624 N N . LYS A 1 83 ? -14.613 -8.961 20.720 1.00 82.56 83 LYS A N 1
ATOM 625 C CA . LYS A 1 83 ? -14.538 -7.589 20.191 1.00 82.56 83 LYS A CA 1
ATOM 626 C C . LYS A 1 83 ? -13.585 -7.520 18.999 1.00 82.56 83 LYS A C 1
ATOM 628 O O . LYS A 1 83 ? -13.990 -7.022 17.955 1.00 82.56 83 LYS A O 1
ATOM 633 N N . ALA A 1 84 ? -12.398 -8.113 19.120 1.00 83.75 84 ALA A N 1
ATOM 634 C CA . ALA A 1 84 ? -11.420 -8.177 18.041 1.00 83.75 84 ALA A CA 1
ATOM 635 C C . ALA A 1 84 ? -11.981 -8.865 16.790 1.00 83.75 84 ALA A C 1
ATOM 637 O O . ALA A 1 84 ? -11.926 -8.319 15.693 1.00 83.75 84 ALA A O 1
ATOM 638 N N . THR A 1 85 ? -12.641 -10.014 16.961 1.00 85.19 85 THR A N 1
ATOM 639 C CA . THR A 1 85 ? -13.280 -10.733 15.848 1.00 85.19 85 THR A CA 1
ATOM 640 C C . THR A 1 85 ? -14.340 -9.882 15.139 1.00 85.19 85 THR A C 1
ATOM 642 O O . THR A 1 85 ? -14.471 -9.957 13.918 1.00 85.19 85 THR A O 1
ATOM 645 N N . ARG A 1 86 ? -15.117 -9.072 15.876 1.00 86.56 86 ARG A N 1
ATOM 646 C CA . ARG A 1 86 ? -16.094 -8.154 15.265 1.00 86.56 86 ARG A CA 1
ATOM 647 C C . ARG A 1 86 ? -15.415 -7.034 14.484 1.00 86.56 86 ARG A C 1
ATOM 649 O O . ARG A 1 86 ? -15.843 -6.771 13.365 1.00 86.56 86 ARG A O 1
ATOM 656 N N . SER A 1 87 ? -14.386 -6.409 15.047 1.00 85.19 87 SER A N 1
ATOM 657 C CA . SER A 1 87 ? -13.651 -5.322 14.391 1.00 85.19 87 SER A CA 1
ATOM 658 C C . SER A 1 87 ? -12.952 -5.795 13.122 1.00 85.19 87 SER A C 1
ATOM 660 O O . SER A 1 87 ? -13.136 -5.184 12.073 1.00 85.19 87 SER A O 1
ATOM 662 N N . ILE A 1 88 ? -12.272 -6.945 13.175 1.00 87.50 88 ILE A N 1
ATOM 663 C CA . ILE A 1 88 ? -11.648 -7.574 12.002 1.00 87.50 88 ILE A CA 1
ATOM 664 C C . ILE A 1 88 ? -12.694 -7.827 10.914 1.00 87.50 88 ILE A C 1
ATOM 666 O O . ILE A 1 88 ? -12.507 -7.422 9.773 1.00 87.50 88 ILE A O 1
ATOM 670 N N . LYS A 1 89 ? -13.838 -8.434 11.260 1.00 90.12 89 LYS A N 1
ATOM 671 C CA . LYS A 1 89 ? -14.908 -8.694 10.284 1.00 90.12 89 LYS A CA 1
ATOM 672 C C . LYS A 1 89 ? -15.492 -7.418 9.684 1.00 90.12 89 LYS A C 1
ATOM 674 O O . LYS A 1 89 ? -15.832 -7.433 8.510 1.00 90.12 89 LYS A O 1
ATOM 679 N N . ALA A 1 90 ? -15.633 -6.347 10.463 1.00 89.00 90 ALA A N 1
ATOM 680 C CA . ALA A 1 90 ? -16.171 -5.082 9.968 1.00 89.00 90 ALA A CA 1
ATOM 681 C C . ALA A 1 90 ? -15.231 -4.423 8.948 1.00 89.00 90 ALA A C 1
ATOM 683 O O . ALA A 1 90 ? -15.699 -3.964 7.911 1.00 89.00 90 ALA A O 1
ATOM 684 N N . VAL A 1 91 ? -13.922 -4.424 9.219 1.00 88.00 91 VAL A N 1
ATOM 685 C CA . VAL A 1 91 ? -12.912 -3.881 8.299 1.00 88.00 91 VAL A CA 1
ATOM 686 C C . VAL A 1 91 ? -12.766 -4.772 7.062 1.00 88.00 91 VAL A C 1
ATOM 688 O O . VAL A 1 91 ? -12.861 -4.283 5.944 1.00 88.00 91 VAL A O 1
ATOM 691 N N . CYS A 1 92 ? -12.642 -6.089 7.234 1.00 90.38 92 CYS A N 1
ATOM 692 C CA . CYS A 1 92 ? -12.509 -7.019 6.109 1.00 90.38 92 CYS A CA 1
ATOM 693 C C . CYS A 1 92 ? -13.774 -7.141 5.248 1.00 90.38 92 CYS A C 1
ATOM 695 O O . CYS A 1 92 ? -13.706 -7.620 4.125 1.00 90.38 92 CYS A O 1
ATOM 697 N N . ALA A 1 93 ? -14.950 -6.736 5.736 1.00 93.75 93 ALA A N 1
ATOM 698 C CA . ALA A 1 93 ? -16.181 -6.820 4.949 1.00 93.75 93 ALA A CA 1
ATOM 699 C C . ALA A 1 93 ? -16.184 -5.899 3.719 1.00 93.75 93 ALA A C 1
ATOM 701 O O . ALA A 1 93 ? -16.994 -6.115 2.819 1.00 93.75 93 ALA A O 1
ATOM 702 N N . VAL A 1 94 ? -15.323 -4.878 3.694 1.00 91.94 94 VAL A N 1
ATOM 703 C CA . VAL A 1 94 ? -15.230 -3.923 2.580 1.00 91.94 94 VAL A CA 1
ATOM 704 C C . VAL A 1 94 ? -14.015 -4.158 1.682 1.00 91.94 94 VAL A C 1
ATOM 706 O O . VAL A 1 94 ? -13.884 -3.475 0.673 1.00 91.94 94 VAL A O 1
ATOM 709 N N . THR A 1 95 ? -13.148 -5.117 2.015 1.00 88.81 95 THR A N 1
ATOM 710 C CA . THR A 1 95 ? -11.989 -5.488 1.190 1.00 88.81 95 THR A CA 1
ATOM 711 C C . THR A 1 95 ? -12.401 -6.414 0.047 1.00 88.81 95 THR A C 1
ATOM 713 O O . THR A 1 95 ? -13.428 -7.091 0.124 1.00 88.81 95 THR A O 1
ATOM 716 N N . HIS A 1 96 ? -11.584 -6.498 -0.997 1.00 88.69 96 HIS A N 1
ATOM 717 C CA . HIS A 1 96 ? -11.828 -7.328 -2.172 1.00 88.69 96 HIS A CA 1
ATOM 718 C C . HIS A 1 96 ? -11.792 -8.839 -1.859 1.00 88.69 96 HIS A C 1
ATOM 720 O O . HIS A 1 96 ? -12.550 -9.596 -2.467 1.00 88.69 96 HIS A O 1
ATOM 726 N N . ASP A 1 97 ? -10.976 -9.273 -0.885 1.00 86.25 97 ASP A N 1
ATOM 727 C CA . ASP A 1 97 ? -10.909 -10.660 -0.394 1.00 86.25 97 ASP A CA 1
ATOM 728 C C . ASP A 1 97 ? -11.130 -10.731 1.134 1.00 86.25 97 ASP A C 1
ATOM 730 O O . ASP A 1 97 ? -10.178 -10.819 1.924 1.00 86.25 97 ASP A O 1
ATOM 734 N N . PRO A 1 98 ? -12.402 -10.692 1.588 1.00 89.56 98 PRO A N 1
ATOM 735 C CA . PRO A 1 98 ? -12.731 -10.759 3.009 1.00 89.56 98 PRO A CA 1
ATOM 736 C C . PRO A 1 98 ? -12.218 -12.027 3.718 1.00 89.56 98 PRO A C 1
ATOM 738 O O . PRO A 1 98 ? -11.704 -11.898 4.833 1.00 89.56 98 PRO A O 1
ATOM 741 N N . PRO A 1 99 ? -12.332 -13.250 3.149 1.00 90.12 99 PRO A N 1
ATOM 742 C CA . PRO A 1 99 ? -11.791 -14.458 3.775 1.00 90.12 99 PRO A CA 1
ATOM 743 C C . PRO A 1 99 ? -10.288 -14.393 4.060 1.00 90.12 99 PRO A C 1
ATOM 745 O O . PRO A 1 99 ? -9.865 -14.740 5.170 1.00 90.12 99 PRO A O 1
ATOM 748 N N . THR A 1 100 ? -9.494 -13.938 3.090 1.00 86.88 100 THR A N 1
ATOM 749 C CA . THR A 1 100 ? -8.041 -13.801 3.248 1.00 86.88 100 THR A CA 1
ATOM 750 C C . THR A 1 100 ? -7.721 -12.718 4.275 1.00 86.88 100 THR A C 1
ATOM 752 O O . THR A 1 100 ? -7.027 -13.002 5.249 1.00 86.88 100 THR A O 1
ATOM 755 N N . CYS A 1 101 ? -8.343 -11.535 4.175 1.00 87.50 101 CYS A N 1
ATOM 756 C CA . CYS A 1 101 ? -8.193 -10.458 5.161 1.00 87.50 101 CYS A CA 1
ATOM 757 C C . CYS A 1 101 ? -8.451 -10.931 6.604 1.00 87.50 101 CYS A C 1
ATOM 759 O O . CYS A 1 101 ? -7.636 -10.684 7.497 1.00 87.50 101 CYS A O 1
ATOM 761 N N . VAL A 1 102 ? -9.554 -11.657 6.839 1.00 88.94 102 VAL A N 1
ATOM 762 C CA . VAL A 1 102 ? -9.879 -12.192 8.171 1.00 88.94 102 VAL A CA 1
ATOM 763 C C . VAL A 1 102 ? -8.814 -13.182 8.621 1.00 88.94 102 VAL A C 1
ATOM 765 O O . VAL A 1 102 ? -8.341 -13.082 9.751 1.00 88.94 102 VAL A O 1
ATOM 768 N N . THR A 1 103 ? -8.434 -14.121 7.754 1.00 88.50 103 THR A N 1
ATOM 769 C CA . THR A 1 103 ? -7.435 -15.146 8.078 1.00 88.50 103 THR A CA 1
ATOM 770 C C . THR A 1 103 ? -6.129 -14.489 8.507 1.00 88.50 103 THR A C 1
ATOM 772 O O . THR A 1 103 ? -5.662 -14.737 9.617 1.00 88.50 103 THR A O 1
ATOM 775 N N . ASP A 1 104 ? -5.604 -13.571 7.701 1.00 83.81 104 ASP A N 1
ATOM 776 C CA . ASP A 1 104 ? -4.327 -12.917 7.969 1.00 83.81 104 ASP A CA 1
ATOM 777 C C . ASP A 1 104 ? -4.358 -12.096 9.260 1.00 83.81 104 ASP A C 1
ATOM 779 O O . ASP A 1 104 ? -3.469 -12.231 10.099 1.00 83.81 104 ASP A O 1
ATOM 783 N N . LEU A 1 105 ? -5.418 -11.319 9.495 1.00 83.69 105 LEU A N 1
ATOM 784 C CA . LEU A 1 105 ? -5.530 -10.514 10.713 1.00 83.69 105 LEU A CA 1
ATOM 785 C C . LEU A 1 105 ? -5.759 -11.354 11.974 1.00 83.69 105 LEU A C 1
ATOM 787 O O . LEU A 1 105 ? -5.313 -10.963 13.049 1.00 83.69 105 LEU A O 1
ATOM 791 N N . THR A 1 106 ? -6.417 -12.513 11.870 1.00 83.62 106 THR A N 1
ATOM 792 C CA . THR A 1 106 ? -6.594 -13.418 13.021 1.00 83.62 106 THR A CA 1
ATOM 793 C C . THR A 1 106 ? -5.315 -14.145 13.430 1.00 83.62 106 THR A C 1
ATOM 795 O O . THR A 1 106 ? -5.237 -14.607 14.565 1.00 83.62 106 THR A O 1
ATOM 798 N N . THR A 1 107 ? -4.312 -14.230 12.547 1.00 79.75 107 THR A N 1
ATOM 799 C CA . THR A 1 107 ? -2.992 -14.794 12.892 1.00 79.75 107 THR A CA 1
ATOM 800 C C . THR A 1 107 ? -2.095 -13.823 13.658 1.00 79.75 107 THR A C 1
ATOM 802 O O . THR A 1 107 ? -1.075 -14.237 14.208 1.00 79.75 107 THR A O 1
ATOM 805 N N . LEU A 1 108 ? -2.460 -12.540 13.721 1.00 73.81 108 LEU A N 1
ATOM 806 C CA . LEU A 1 108 ? -1.715 -11.541 14.474 1.00 73.81 108 LEU A CA 1
ATOM 807 C C . LEU A 1 108 ? -2.083 -11.643 15.962 1.00 73.81 108 LEU A C 1
ATOM 809 O O . LEU A 1 108 ? -3.192 -11.296 16.364 1.00 73.81 108 LEU A O 1
ATOM 813 N N . ASP A 1 109 ? -1.136 -12.075 16.799 1.00 60.31 109 ASP A N 1
ATOM 814 C CA . ASP A 1 109 ? -1.260 -12.045 18.263 1.00 60.31 109 ASP A CA 1
ATOM 815 C C . ASP A 1 109 ? -1.218 -10.589 18.753 1.00 60.31 109 ASP A C 1
ATOM 817 O O . ASP A 1 109 ? -0.181 -10.054 19.145 1.00 60.31 109 ASP A O 1
ATOM 821 N N . SER A 1 110 ? -2.346 -9.887 18.664 1.00 58.78 110 SER A N 1
ATOM 822 C CA . SER A 1 110 ? -2.442 -8.476 19.039 1.00 58.78 110 SER A CA 1
ATOM 823 C C . SER A 1 110 ? -3.618 -8.242 19.979 1.00 58.78 110 SER A C 1
ATOM 825 O O . SER A 1 110 ? -4.787 -8.340 19.607 1.00 58.78 110 SER A O 1
ATOM 827 N N . THR A 1 111 ? -3.296 -7.858 21.216 1.00 58.53 111 THR A N 1
ATOM 828 C CA . THR A 1 111 ? -4.246 -7.566 22.305 1.00 58.53 111 THR A CA 1
ATOM 829 C C . THR A 1 111 ? -5.182 -6.384 22.018 1.00 58.53 111 THR A C 1
ATOM 831 O O . THR A 1 111 ? -6.155 -6.196 22.746 1.00 58.53 111 THR A O 1
ATOM 834 N N . ASN A 1 112 ? -4.935 -5.628 20.940 1.00 61.44 112 ASN A N 1
ATOM 835 C CA . ASN A 1 112 ? -5.646 -4.400 20.574 1.00 61.44 112 ASN A CA 1
ATOM 836 C C . ASN A 1 112 ? -6.424 -4.471 19.246 1.00 61.44 112 ASN A C 1
ATOM 838 O O . ASN A 1 112 ? -6.922 -3.450 18.779 1.00 61.44 112 ASN A O 1
ATOM 842 N N . LEU A 1 113 ? -6.609 -5.661 18.659 1.00 66.31 113 LEU A N 1
ATOM 843 C CA . LEU A 1 113 ? -7.368 -5.867 17.407 1.00 66.31 113 LEU A CA 1
ATOM 844 C C . LEU A 1 113 ? -8.872 -5.524 17.490 1.00 66.31 113 LEU A C 1
ATOM 846 O O . LEU A 1 113 ? -9.634 -5.888 16.604 1.00 66.31 113 LEU A O 1
ATOM 850 N N . TYR A 1 114 ? -9.329 -4.841 18.541 1.00 70.94 114 TYR A N 1
ATOM 851 C CA . TYR A 1 114 ? -10.680 -4.291 18.634 1.00 70.94 114 TYR A CA 1
ATOM 852 C C . TYR A 1 114 ? -10.792 -2.856 18.089 1.00 70.94 114 TYR A C 1
ATOM 854 O O . TYR A 1 114 ? -11.917 -2.406 17.871 1.00 70.94 114 TYR A O 1
ATOM 862 N N . ASP A 1 115 ? -9.684 -2.141 17.858 1.00 81.69 115 ASP A N 1
ATOM 863 C CA . ASP A 1 115 ? -9.716 -0.772 17.328 1.00 81.69 115 ASP A CA 1
ATOM 864 C C . ASP A 1 115 ? -9.666 -0.749 15.785 1.00 81.69 115 ASP A C 1
ATOM 866 O O . ASP A 1 115 ? -8.639 -1.123 15.214 1.00 81.69 115 ASP A O 1
ATOM 870 N N . PRO A 1 116 ? -10.732 -0.315 15.084 1.00 82.31 116 PRO A N 1
ATOM 871 C CA . PRO A 1 116 ? -10.749 -0.262 13.620 1.00 82.31 116 PRO A CA 1
ATOM 872 C C . PRO A 1 116 ? -9.643 0.613 13.009 1.00 82.31 116 PRO A C 1
ATOM 874 O O . PRO A 1 116 ? -9.174 0.291 11.920 1.00 82.31 116 PRO A O 1
ATOM 877 N N . GLU A 1 117 ? -9.175 1.660 13.697 1.00 86.38 117 GLU A N 1
ATOM 878 C CA . GLU A 1 117 ? -8.058 2.490 13.209 1.00 86.38 117 GLU A CA 1
ATOM 879 C C . GLU A 1 117 ? -6.732 1.714 13.229 1.00 86.38 117 GLU A C 1
ATOM 881 O O . GLU A 1 117 ? -5.938 1.796 12.291 1.00 86.38 117 GLU A O 1
ATOM 886 N N . LEU A 1 118 ? -6.515 0.893 14.264 1.00 86.12 118 LEU A N 1
ATOM 887 C CA . LEU A 1 118 ? -5.343 0.022 14.355 1.00 86.12 118 LEU A CA 1
ATOM 888 C C . LEU A 1 118 ? -5.385 -1.075 13.288 1.00 86.12 118 LEU A C 1
ATOM 890 O O . LEU A 1 118 ? -4.369 -1.372 12.665 1.00 86.12 118 LEU A O 1
ATOM 894 N N . ILE A 1 119 ? -6.559 -1.665 13.053 1.00 85.38 119 ILE A N 1
ATOM 895 C CA . ILE A 1 119 ? -6.741 -2.681 12.008 1.00 85.38 119 ILE A CA 1
ATOM 896 C C . ILE A 1 119 ? -6.492 -2.080 10.621 1.00 85.38 119 ILE A C 1
ATOM 898 O O . ILE A 1 119 ? -5.851 -2.713 9.780 1.00 85.38 119 ILE A O 1
ATOM 902 N N . PHE A 1 120 ? -6.942 -0.848 10.382 1.00 90.31 120 PHE A N 1
ATOM 903 C CA . PHE A 1 120 ? -6.625 -0.140 9.148 1.00 90.31 120 PHE A CA 1
ATOM 904 C C . PHE A 1 120 ? -5.112 0.092 9.001 1.00 90.31 120 PHE A C 1
ATOM 906 O O . PHE A 1 120 ? -4.561 -0.206 7.945 1.00 90.31 120 PHE A O 1
ATOM 913 N N . ASN A 1 121 ? -4.407 0.502 10.064 1.00 90.94 121 ASN A N 1
ATOM 914 C CA . ASN A 1 121 ? -2.945 0.645 10.029 1.00 90.94 121 ASN A CA 1
ATOM 915 C C . ASN A 1 121 ? -2.226 -0.681 9.694 1.00 90.94 121 ASN A C 1
ATOM 917 O O . ASN A 1 121 ? -1.258 -0.700 8.934 1.00 90.94 121 ASN A O 1
ATOM 921 N N . LEU A 1 122 ? -2.722 -1.813 10.206 1.00 88.50 122 LEU A N 1
ATOM 922 C CA . LEU A 1 122 ? -2.213 -3.144 9.844 1.00 88.50 122 LEU A CA 1
ATOM 923 C C . LEU A 1 122 ? -2.464 -3.474 8.365 1.00 88.50 122 LEU A C 1
ATOM 925 O O . LEU A 1 122 ? -1.582 -4.012 7.696 1.00 88.50 122 LEU A O 1
ATOM 929 N N . THR A 1 123 ? -3.641 -3.115 7.848 1.00 89.81 123 THR A N 1
ATOM 930 C CA . THR A 1 123 ? -3.999 -3.288 6.429 1.00 89.81 123 THR A CA 1
ATOM 931 C C . THR A 1 123 ? -3.064 -2.469 5.533 1.00 89.81 123 THR A C 1
ATOM 933 O O . THR A 1 123 ? -2.481 -3.005 4.591 1.00 89.81 123 THR A O 1
ATOM 936 N N . LEU A 1 124 ? -2.815 -1.208 5.894 1.00 94.44 124 LEU A N 1
ATOM 937 C CA . LEU A 1 124 ? -1.886 -0.323 5.191 1.00 94.44 124 LEU A CA 1
ATOM 938 C C . LEU A 1 124 ? -0.434 -0.823 5.267 1.00 94.44 124 LEU A C 1
ATOM 940 O O . LEU A 1 124 ? 0.288 -0.808 4.271 1.00 94.44 124 LEU A O 1
ATOM 944 N N . SER A 1 125 ? -0.013 -1.341 6.425 1.00 94.12 125 SER A N 1
ATOM 945 C CA . SER A 1 125 ? 1.333 -1.906 6.616 1.00 94.12 125 SER A CA 1
ATOM 946 C C . SER A 1 125 ? 1.564 -3.123 5.722 1.00 94.12 125 SER A C 1
ATOM 948 O O . SER A 1 125 ? 2.666 -3.338 5.208 1.00 94.12 125 SER A O 1
ATOM 950 N N . ARG A 1 126 ? 0.513 -3.916 5.499 1.00 90.81 126 ARG A N 1
ATOM 951 C CA . ARG A 1 126 ? 0.554 -5.039 4.568 1.00 90.81 126 ARG A CA 1
ATOM 952 C C . ARG A 1 126 ? 0.694 -4.575 3.121 1.00 90.81 126 ARG A C 1
ATOM 954 O O . ARG A 1 126 ? 1.535 -5.124 2.411 1.00 90.81 126 ARG A O 1
ATOM 961 N N . ALA A 1 127 ? -0.064 -3.558 2.710 1.00 95.94 127 ALA A N 1
ATOM 962 C CA . ALA A 1 127 ? 0.066 -2.968 1.378 1.00 95.94 127 ALA A CA 1
ATOM 963 C C . ALA A 1 127 ? 1.496 -2.455 1.131 1.00 95.94 127 ALA A C 1
ATOM 965 O O . ALA A 1 127 ? 2.096 -2.774 0.106 1.00 95.94 127 ALA A O 1
ATOM 966 N N . LEU A 1 128 ? 2.087 -1.755 2.109 1.00 97.38 128 LEU A N 1
ATOM 967 C CA . LEU A 1 128 ? 3.476 -1.294 2.029 1.00 97.38 128 LEU A CA 1
ATOM 968 C C . LEU A 1 128 ? 4.467 -2.464 1.941 1.00 97.38 128 LEU A C 1
ATOM 970 O O . LEU A 1 128 ? 5.406 -2.416 1.151 1.00 97.38 128 LEU A O 1
ATOM 974 N N . THR A 1 129 ? 4.259 -3.525 2.722 1.00 96.06 129 THR A N 1
ATOM 975 C CA . THR A 1 129 ? 5.123 -4.717 2.692 1.00 96.06 129 THR A CA 1
ATOM 976 C C . THR A 1 129 ? 5.130 -5.365 1.309 1.00 96.06 129 THR A C 1
ATOM 978 O O . THR A 1 129 ? 6.198 -5.693 0.789 1.00 96.06 129 THR A O 1
ATOM 981 N N . GLU A 1 130 ? 3.956 -5.530 0.694 1.00 96.19 130 GLU A N 1
ATOM 982 C CA . GLU A 1 130 ? 3.857 -6.080 -0.658 1.00 96.19 130 GLU A CA 1
ATOM 983 C C . GLU A 1 130 ? 4.496 -5.146 -1.692 1.00 96.19 130 GLU A C 1
ATOM 985 O O . GLU A 1 130 ? 5.268 -5.609 -2.534 1.00 96.19 130 GLU A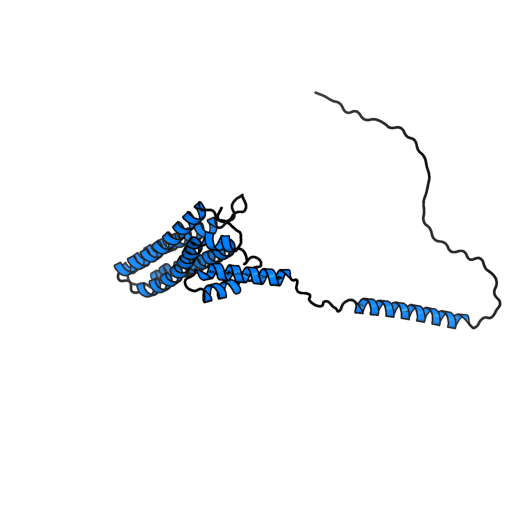 O 1
ATOM 990 N N . LEU A 1 131 ? 4.265 -3.836 -1.585 1.00 98.25 131 LEU A N 1
ATOM 991 C CA . LEU A 1 131 ? 4.862 -2.849 -2.480 1.00 98.25 131 LEU A CA 1
ATOM 992 C C . LEU A 1 131 ? 6.399 -2.861 -2.414 1.00 98.25 131 LEU A C 1
ATOM 994 O O . LEU A 1 131 ? 7.064 -2.933 -3.447 1.00 98.25 131 LEU A O 1
ATOM 998 N N . VAL A 1 132 ? 6.980 -2.857 -1.210 1.00 98.12 132 VAL A N 1
ATOM 999 C CA . VAL A 1 132 ? 8.439 -2.943 -1.003 1.00 98.12 132 VAL A CA 1
ATOM 1000 C C . VAL A 1 132 ? 9.001 -4.254 -1.552 1.00 98.12 132 VAL A C 1
ATOM 1002 O O . VAL A 1 132 ? 10.098 -4.286 -2.110 1.00 98.12 132 VAL A O 1
ATOM 1005 N N . ARG A 1 133 ? 8.254 -5.356 -1.429 1.00 96.38 133 ARG A N 1
ATOM 1006 C CA . ARG A 1 133 ? 8.668 -6.647 -1.986 1.00 96.38 133 ARG A CA 1
ATOM 1007 C C . ARG A 1 133 ? 8.838 -6.562 -3.503 1.00 96.38 133 ARG A C 1
ATOM 1009 O O . ARG A 1 133 ? 9.798 -7.119 -4.037 1.00 96.38 133 ARG A O 1
ATOM 1016 N N . ILE A 1 134 ? 7.924 -5.882 -4.194 1.00 97.06 134 ILE A N 1
ATOM 1017 C CA . ILE A 1 134 ? 7.929 -5.801 -5.659 1.00 97.06 134 ILE A CA 1
ATOM 1018 C C . ILE A 1 134 ? 8.734 -4.617 -6.212 1.00 97.06 134 ILE A C 1
ATOM 1020 O O . ILE A 1 134 ? 9.167 -4.692 -7.357 1.00 97.06 134 ILE A O 1
ATOM 1024 N N . SER A 1 135 ? 9.039 -3.584 -5.419 1.00 97.56 135 SER A N 1
ATOM 1025 C CA . SER A 1 135 ? 9.844 -2.426 -5.862 1.00 97.56 135 SER A CA 1
ATOM 1026 C C . SER A 1 135 ? 11.270 -2.795 -6.291 1.00 97.56 135 SER A C 1
ATOM 1028 O O . SER A 1 135 ? 11.932 -2.077 -7.041 1.00 97.56 135 SER A O 1
ATOM 1030 N N . THR A 1 136 ? 11.757 -3.957 -5.856 1.00 95.75 136 THR A N 1
ATOM 1031 C CA . THR A 1 136 ? 13.064 -4.503 -6.250 1.00 95.75 136 THR A CA 1
ATOM 1032 C C . THR A 1 136 ? 13.044 -5.231 -7.600 1.00 95.75 136 THR A C 1
ATOM 1034 O O . THR A 1 136 ? 14.105 -5.517 -8.171 1.00 95.75 136 THR A O 1
ATOM 1037 N N . LEU A 1 137 ? 11.853 -5.522 -8.137 1.00 95.62 137 LEU A N 1
ATOM 1038 C CA . LEU A 1 137 ? 11.679 -6.273 -9.377 1.00 95.62 137 LEU A CA 1
ATOM 1039 C C . LEU A 1 137 ? 12.311 -5.558 -10.582 1.00 95.62 137 LEU A C 1
ATOM 1041 O O . LEU A 1 137 ? 13.113 -6.205 -11.258 1.00 95.62 137 LEU A O 1
ATOM 1045 N N . PRO A 1 138 ? 12.092 -4.249 -10.830 1.00 96.06 138 PRO A N 1
ATOM 1046 C CA . PRO A 1 138 ? 12.703 -3.585 -11.979 1.00 96.06 138 PRO A CA 1
ATOM 1047 C C . PRO A 1 138 ? 14.235 -3.622 -11.935 1.00 96.06 138 PRO A C 1
ATOM 1049 O O . PRO A 1 138 ? 14.871 -3.939 -12.937 1.00 96.06 138 PRO A O 1
ATOM 1052 N N . LYS A 1 139 ? 14.845 -3.416 -10.755 1.00 95.12 139 LYS A N 1
ATOM 1053 C CA . LYS A 1 139 ? 16.307 -3.538 -10.554 1.00 95.12 139 LYS A CA 1
ATOM 1054 C C . LYS A 1 139 ? 16.806 -4.939 -10.932 1.00 95.12 139 LYS A C 1
ATOM 1056 O O . LYS A 1 139 ? 17.834 -5.081 -11.595 1.00 95.12 139 LYS A O 1
ATOM 1061 N N . THR A 1 140 ? 16.052 -5.973 -10.558 1.00 94.88 140 THR A N 1
ATOM 1062 C CA . THR A 1 140 ? 16.360 -7.369 -10.900 1.00 94.88 140 THR A CA 1
ATOM 1063 C C . THR A 1 140 ? 16.251 -7.621 -12.404 1.00 94.88 140 THR A C 1
ATOM 1065 O O . THR A 1 140 ? 17.129 -8.266 -12.977 1.00 94.88 140 THR A O 1
ATOM 1068 N N . LEU A 1 141 ? 15.215 -7.097 -13.057 1.00 93.62 141 LEU A N 1
ATOM 1069 C CA . LEU A 1 141 ? 14.988 -7.264 -14.493 1.00 93.62 141 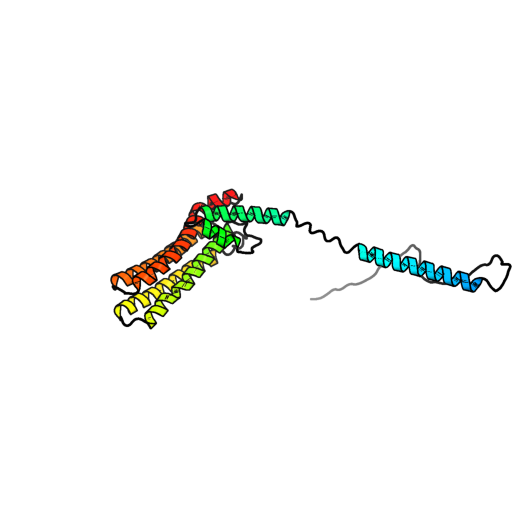LEU A CA 1
ATOM 1070 C C . LEU A 1 141 ? 16.040 -6.524 -15.331 1.00 93.62 141 LEU A C 1
ATOM 1072 O O . LEU A 1 141 ? 16.576 -7.103 -16.273 1.00 93.62 141 LEU A O 1
ATOM 1076 N N . ILE A 1 142 ? 16.453 -5.316 -14.926 1.00 93.25 142 ILE A N 1
ATOM 1077 C CA . ILE A 1 142 ? 17.547 -4.569 -15.578 1.00 93.25 142 ILE A CA 1
ATOM 1078 C C . ILE A 1 142 ? 18.821 -5.415 -15.646 1.00 93.25 142 ILE A C 1
ATOM 1080 O O . ILE A 1 142 ? 19.481 -5.444 -16.680 1.00 93.25 142 ILE A O 1
ATOM 1084 N N . SER A 1 143 ? 19.160 -6.131 -14.568 1.00 89.81 143 SER A N 1
ATOM 1085 C CA . SER A 1 143 ? 20.374 -6.962 -14.519 1.00 89.81 143 SER A CA 1
ATOM 1086 C C . SER A 1 143 ? 20.352 -8.165 -15.472 1.00 89.81 143 SER A C 1
ATOM 1088 O O . SER A 1 143 ? 21.405 -8.719 -15.784 1.00 89.81 143 SER A O 1
ATOM 1090 N N . LYS A 1 144 ? 19.160 -8.571 -15.923 1.00 87.62 144 LYS A N 1
ATOM 1091 C CA . LYS A 1 144 ? 18.936 -9.717 -16.815 1.00 87.62 144 LYS A CA 1
ATOM 1092 C C . LYS A 1 144 ? 18.631 -9.296 -18.253 1.00 87.62 144 LYS A C 1
ATOM 1094 O O . LYS A 1 144 ? 18.744 -10.123 -19.155 1.00 87.62 144 LYS A O 1
ATOM 1099 N N . SER A 1 145 ? 18.226 -8.046 -18.462 1.00 81.19 145 SER A N 1
ATOM 1100 C CA . SER A 1 145 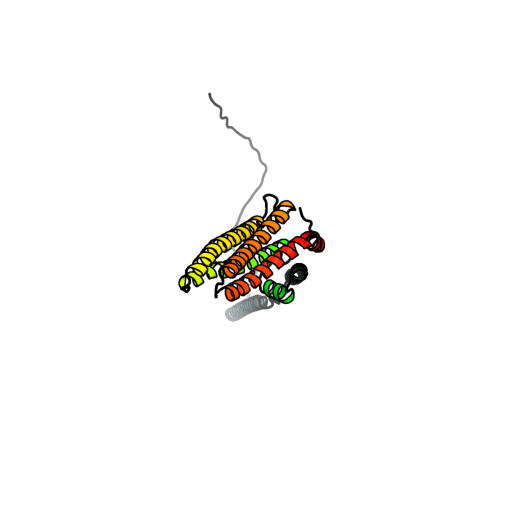? 17.766 -7.563 -19.757 1.00 81.19 145 SER A CA 1
ATOM 1101 C C . SER A 1 145 ? 18.929 -7.308 -20.714 1.00 81.19 145 SER A C 1
ATOM 1103 O O . SER A 1 145 ? 19.933 -6.687 -20.368 1.00 81.19 145 SER A O 1
ATOM 1105 N N . THR A 1 146 ? 18.771 -7.767 -21.954 1.00 80.88 146 THR A N 1
ATOM 1106 C CA . THR A 1 146 ? 19.664 -7.445 -23.078 1.00 80.88 146 THR A CA 1
ATOM 1107 C C . THR A 1 146 ? 19.074 -6.383 -24.008 1.00 80.88 146 THR A C 1
ATOM 1109 O O . THR A 1 146 ? 19.730 -5.976 -24.965 1.00 80.88 146 THR A O 1
ATOM 1112 N N . ASP A 1 147 ? 17.837 -5.946 -23.758 1.00 82.44 147 ASP A N 1
ATOM 1113 C CA . ASP A 1 147 ? 17.131 -4.946 -24.556 1.00 82.44 147 ASP A CA 1
ATOM 1114 C C . ASP A 1 147 ? 17.333 -3.552 -23.945 1.00 82.44 147 ASP A C 1
ATOM 1116 O O . ASP A 1 147 ? 16.873 -3.247 -22.844 1.00 82.44 147 ASP A O 1
ATOM 1120 N N . LEU A 1 148 ? 18.026 -2.680 -24.681 1.00 80.81 148 LEU A N 1
ATOM 1121 C CA . LEU A 1 148 ? 18.320 -1.314 -24.244 1.00 80.81 148 LEU A CA 1
ATOM 1122 C C . LEU A 1 148 ? 17.056 -0.464 -24.048 1.00 80.81 148 LEU A C 1
ATOM 1124 O O . LEU A 1 148 ? 17.050 0.418 -23.186 1.00 80.81 148 LEU A O 1
ATOM 1128 N N . ARG A 1 149 ? 16.008 -0.717 -24.841 1.00 78.56 149 ARG A N 1
ATOM 1129 C CA . ARG A 1 149 ? 14.745 0.023 -24.818 1.00 78.56 149 ARG A CA 1
ATOM 1130 C C . ARG A 1 149 ? 13.908 -0.392 -23.613 1.00 78.56 149 ARG A C 1
ATOM 1132 O O . ARG A 1 149 ? 13.523 0.471 -22.824 1.00 78.56 149 ARG A O 1
ATOM 1139 N N . ALA A 1 150 ? 13.738 -1.698 -23.412 1.00 83.12 150 ALA A N 1
ATOM 1140 C CA . ALA A 1 150 ? 13.113 -2.240 -22.204 1.00 83.12 150 ALA A CA 1
ATOM 1141 C C . ALA A 1 150 ? 13.891 -1.842 -20.937 1.00 83.12 150 ALA A C 1
ATOM 1143 O O . ALA A 1 150 ? 13.301 -1.468 -19.927 1.00 83.12 150 ALA A O 1
ATOM 1144 N N . GLY A 1 151 ? 15.226 -1.813 -21.009 1.00 89.31 151 GLY A N 1
ATOM 1145 C CA . GLY A 1 151 ? 16.082 -1.363 -19.914 1.00 89.31 151 GLY A CA 1
ATOM 1146 C C . GLY A 1 151 ? 15.880 0.103 -19.516 1.00 89.31 151 GLY A C 1
ATOM 1147 O O . GLY A 1 151 ? 16.157 0.447 -18.370 1.00 89.31 151 GLY A O 1
ATOM 1148 N N . SER A 1 152 ? 15.411 0.972 -20.422 1.00 91.00 152 SER A N 1
ATOM 1149 C CA . SER A 1 152 ? 15.051 2.353 -20.068 1.00 91.00 152 SER A CA 1
ATOM 1150 C C . SER A 1 152 ? 13.740 2.413 -19.298 1.00 91.00 152 SER A C 1
ATOM 1152 O O . SER A 1 152 ? 13.740 2.944 -18.195 1.00 91.00 152 SER A O 1
ATOM 1154 N N . ALA A 1 153 ? 12.681 1.781 -19.813 1.00 94.62 153 ALA A N 1
ATOM 1155 C CA . ALA A 1 153 ? 11.397 1.714 -19.114 1.00 94.62 153 ALA A CA 1
ATOM 1156 C C . ALA A 1 153 ? 11.536 1.077 -17.722 1.00 94.62 153 ALA A C 1
ATOM 1158 O O . ALA A 1 153 ? 10.955 1.555 -16.756 1.00 94.62 153 ALA A O 1
ATOM 1159 N N . LEU A 1 154 ? 12.387 0.055 -17.571 1.00 96.50 154 LEU A N 1
ATOM 1160 C CA . LEU A 1 154 ? 12.662 -0.531 -16.259 1.00 96.50 154 LEU A CA 1
ATOM 1161 C C . LEU A 1 154 ? 13.387 0.428 -15.298 1.00 96.50 154 LEU A C 1
ATOM 1163 O O . LEU A 1 154 ? 13.194 0.318 -14.090 1.00 96.50 154 LEU A O 1
ATOM 1167 N N . ARG A 1 155 ? 14.227 1.351 -15.788 1.00 96.06 155 ARG A N 1
ATOM 1168 C CA . ARG A 1 155 ? 14.837 2.391 -14.937 1.00 96.06 155 ARG A CA 1
ATOM 1169 C C . ARG A 1 155 ? 13.805 3.422 -14.498 1.00 96.06 155 ARG A C 1
ATOM 1171 O O . ARG A 1 155 ? 13.847 3.832 -13.343 1.00 96.06 155 ARG A O 1
ATOM 1178 N N . ASP A 1 156 ? 12.871 3.775 -15.372 1.00 97.12 156 ASP A N 1
ATOM 1179 C CA . ASP A 1 156 ? 11.757 4.656 -15.015 1.00 97.12 156 ASP A CA 1
ATOM 1180 C C . ASP A 1 156 ? 10.861 3.974 -13.970 1.00 97.12 156 ASP A C 1
ATOM 1182 O O . ASP A 1 156 ? 10.561 4.563 -12.933 1.00 97.12 156 ASP A O 1
ATOM 1186 N N . CYS A 1 157 ? 10.578 2.677 -14.147 1.00 98.12 157 CYS A N 1
ATOM 1187 C CA . CYS A 1 157 ? 9.910 1.856 -13.140 1.00 98.12 157 CYS A CA 1
ATOM 1188 C C . CYS A 1 157 ? 10.616 1.888 -11.779 1.00 98.12 157 CYS A C 1
ATOM 1190 O O . CYS A 1 157 ? 9.936 1.929 -10.763 1.00 98.12 157 CYS A O 1
ATOM 1192 N N . VAL A 1 158 ? 11.955 1.883 -11.714 1.00 98.38 158 VAL A N 1
ATOM 1193 C CA . VAL A 1 158 ? 12.659 2.013 -10.423 1.00 98.38 158 VAL A CA 1
ATOM 1194 C C . VAL A 1 158 ? 12.246 3.288 -9.694 1.00 98.38 158 VAL A C 1
ATOM 1196 O O . VAL A 1 158 ? 11.924 3.208 -8.514 1.00 98.38 158 VAL A O 1
ATOM 1199 N N . SER A 1 159 ? 12.239 4.430 -10.388 1.00 98.31 159 SER A N 1
ATOM 1200 C CA . SER A 1 159 ? 11.834 5.703 -9.783 1.00 98.31 159 SER A CA 1
ATOM 1201 C C . SER A 1 159 ? 10.377 5.656 -9.338 1.00 98.31 159 SER A C 1
ATOM 1203 O O . SER A 1 159 ? 10.089 5.974 -8.193 1.00 98.31 159 SER A O 1
ATOM 1205 N N . LEU A 1 160 ? 9.482 5.177 -10.205 1.00 98.75 160 LEU A N 1
ATOM 1206 C CA . LEU A 1 160 ? 8.047 5.095 -9.920 1.00 98.75 160 LEU A CA 1
ATOM 1207 C C . LEU A 1 160 ? 7.744 4.195 -8.713 1.00 98.75 160 LEU A C 1
ATOM 1209 O O . LEU A 1 160 ? 6.944 4.544 -7.853 1.00 98.75 160 LEU A O 1
ATOM 1213 N N . PHE A 1 161 ? 8.413 3.046 -8.595 1.00 98.75 161 PHE A N 1
ATOM 1214 C CA . PHE A 1 161 ? 8.257 2.185 -7.423 1.00 98.75 161 PHE A CA 1
ATOM 1215 C C . PHE A 1 161 ? 8.864 2.798 -6.153 1.00 98.75 161 PHE A C 1
ATOM 1217 O O . PHE A 1 161 ? 8.303 2.606 -5.074 1.00 98.75 161 PHE A O 1
ATOM 1224 N N . ASP A 1 162 ? 9.991 3.509 -6.252 1.00 98.62 162 ASP A N 1
ATOM 1225 C CA . ASP A 1 162 ? 10.592 4.208 -5.110 1.00 98.62 162 ASP A CA 1
ATOM 1226 C C . ASP A 1 162 ? 9.665 5.363 -4.635 1.00 98.62 162 ASP A C 1
ATOM 1228 O O . ASP A 1 162 ? 9.456 5.526 -3.427 1.00 98.62 162 ASP A O 1
ATOM 1232 N N . ASP A 1 163 ? 9.021 6.086 -5.560 1.00 98.69 163 ASP A N 1
ATOM 1233 C CA . ASP A 1 163 ? 8.015 7.122 -5.277 1.00 98.69 163 ASP A CA 1
ATOM 1234 C C . ASP A 1 163 ? 6.748 6.530 -4.637 1.00 98.69 163 ASP A C 1
ATOM 1236 O O . ASP A 1 163 ? 6.324 6.990 -3.571 1.00 98.69 163 ASP A O 1
ATOM 1240 N N . ALA A 1 164 ? 6.207 5.443 -5.195 1.00 98.69 164 ALA A N 1
ATOM 1241 C CA . ALA A 1 164 ? 5.069 4.724 -4.624 1.00 98.69 164 ALA A CA 1
ATOM 1242 C C . ALA A 1 164 ? 5.350 4.259 -3.181 1.00 98.69 164 ALA A C 1
ATOM 1244 O O . ALA A 1 164 ? 4.504 4.393 -2.290 1.00 98.69 164 ALA A O 1
ATOM 1245 N N . VAL A 1 165 ? 6.552 3.724 -2.917 1.00 98.75 165 VAL A N 1
ATOM 1246 C CA . VAL A 1 165 ? 6.969 3.303 -1.566 1.00 98.75 165 VAL A CA 1
ATOM 1247 C C . VAL A 1 165 ? 7.022 4.499 -0.620 1.00 98.75 165 VAL A C 1
ATOM 1249 O O . VAL A 1 165 ? 6.563 4.397 0.521 1.00 98.75 165 VAL A O 1
ATOM 1252 N N . SER A 1 166 ? 7.559 5.631 -1.078 1.00 98.62 166 SER A N 1
ATOM 1253 C CA . SER A 1 166 ? 7.614 6.871 -0.299 1.00 98.62 166 SER A CA 1
ATOM 1254 C C . SER A 1 166 ? 6.214 7.362 0.079 1.00 98.62 166 SER A C 1
ATOM 1256 O O . SER A 1 166 ? 5.969 7.696 1.238 1.00 98.62 166 SER A O 1
ATOM 1258 N N . GLN A 1 167 ? 5.269 7.337 -0.861 1.00 98.56 167 GLN A N 1
ATOM 1259 C CA . GLN A 1 167 ? 3.886 7.762 -0.638 1.00 98.56 167 GLN A CA 1
ATOM 1260 C C . GLN A 1 167 ? 3.156 6.854 0.366 1.00 98.56 167 GLN A C 1
ATOM 1262 O O . GLN A 1 167 ? 2.564 7.352 1.324 1.00 98.56 167 GLN A O 1
ATOM 1267 N N . LEU A 1 168 ? 3.256 5.523 0.243 1.00 97.88 168 LEU A N 1
ATOM 1268 C CA . LEU A 1 168 ? 2.676 4.618 1.252 1.00 97.88 168 LEU A CA 1
ATOM 1269 C C . LEU A 1 168 ? 3.363 4.739 2.618 1.00 97.88 168 LEU A C 1
ATOM 1271 O O . LEU A 1 168 ? 2.719 4.570 3.653 1.00 97.88 168 LEU A O 1
ATOM 1275 N N . SER A 1 169 ? 4.657 5.053 2.645 1.00 97.62 169 SER A N 1
ATOM 1276 C CA . SER A 1 169 ? 5.374 5.304 3.899 1.00 97.62 169 SER A CA 1
ATOM 1277 C C . SER A 1 169 ? 4.876 6.577 4.590 1.00 97.62 169 SER A C 1
ATOM 1279 O O . SER A 1 169 ? 4.691 6.570 5.806 1.00 97.62 169 SER A O 1
ATOM 1281 N N . GLN A 1 170 ? 4.585 7.637 3.829 1.00 96.19 170 GLN A N 1
ATOM 1282 C CA . GLN A 1 170 ? 3.934 8.848 4.347 1.00 96.19 170 GLN A CA 1
ATOM 1283 C C . GLN A 1 170 ? 2.536 8.537 4.894 1.00 96.19 170 GLN A C 1
ATOM 1285 O O . GLN A 1 170 ? 2.185 8.990 5.982 1.00 96.19 170 GLN A O 1
ATOM 1290 N N . ALA A 1 171 ? 1.775 7.682 4.205 1.00 95.81 171 ALA A N 1
ATOM 1291 C CA . ALA A 1 171 ? 0.473 7.233 4.683 1.00 95.81 171 ALA A CA 1
ATOM 1292 C C . ALA A 1 171 ? 0.571 6.510 6.043 1.00 95.81 171 ALA A C 1
ATOM 1294 O O . ALA A 1 171 ? -0.184 6.807 6.968 1.00 95.81 171 ALA A O 1
ATOM 1295 N N . ILE A 1 172 ? 1.549 5.615 6.215 1.00 93.81 172 ILE A N 1
ATOM 1296 C CA . ILE A 1 172 ? 1.826 4.963 7.507 1.00 93.81 172 ILE A CA 1
ATOM 1297 C C . ILE A 1 172 ? 2.242 5.974 8.578 1.00 93.81 172 ILE A C 1
ATOM 1299 O O . ILE A 1 172 ? 1.857 5.854 9.741 1.00 93.81 172 ILE A O 1
ATOM 1303 N N . GLU A 1 173 ? 3.029 6.983 8.218 1.00 92.50 173 GLU A N 1
ATOM 1304 C CA . GLU A 1 173 ? 3.423 8.026 9.157 1.00 92.50 173 GLU A CA 1
ATOM 1305 C C . GLU A 1 173 ? 2.232 8.868 9.630 1.00 92.50 173 GLU A C 1
ATOM 1307 O O . GLU A 1 173 ? 2.126 9.147 10.826 1.00 92.50 173 GLU A O 1
ATOM 1312 N N . ALA A 1 174 ? 1.290 9.192 8.745 1.00 90.69 174 ALA A N 1
ATOM 1313 C CA . ALA A 1 174 ? 0.073 9.913 9.110 1.00 90.69 174 ALA A CA 1
ATOM 1314 C C . ALA A 1 174 ? -0.840 9.120 10.063 1.00 90.69 174 ALA A C 1
ATOM 1316 O O . ALA A 1 174 ? -1.588 9.722 10.840 1.00 90.69 174 ALA A O 1
ATOM 1317 N N . MET A 1 175 ? -0.724 7.785 10.070 1.00 88.81 175 MET A N 1
ATOM 1318 C CA . MET A 1 175 ? -1.388 6.887 11.025 1.00 88.81 175 MET A CA 1
ATOM 1319 C C . MET A 1 175 ? -0.775 6.913 12.436 1.00 88.81 175 MET A C 1
ATOM 1321 O O . MET A 1 175 ? -1.255 6.211 13.328 1.00 88.81 175 MET A O 1
ATOM 1325 N N . LYS A 1 176 ? 0.269 7.709 12.691 1.00 85.31 176 LYS A N 1
ATOM 1326 C CA . LYS A 1 176 ? 0.729 7.983 14.059 1.00 85.31 176 LYS A CA 1
ATOM 1327 C C . LYS A 1 176 ? -0.262 8.922 14.759 1.00 85.31 176 LYS A C 1
ATOM 1329 O O . LYS A 1 176 ? -0.780 9.869 14.158 1.00 85.31 176 LYS A O 1
ATOM 1334 N N . SER A 1 177 ? -0.523 8.661 16.040 1.00 75.06 177 SER A N 1
ATOM 1335 C CA . SER A 1 177 ? -1.392 9.504 16.867 1.00 75.06 177 SER A CA 1
ATOM 1336 C C . SER A 1 177 ? -0.891 10.950 16.899 1.00 75.06 177 SER A C 1
ATOM 1338 O O . SER A 1 177 ? 0.307 11.187 17.057 1.00 75.06 177 SER A O 1
ATOM 1340 N N . GLY A 1 178 ? -1.813 11.904 16.762 1.00 63.62 178 GLY A N 1
ATOM 1341 C CA . GLY A 1 178 ? -1.541 13.321 16.995 1.00 63.62 178 GLY A CA 1
ATOM 1342 C C . GLY A 1 178 ? -1.324 13.635 18.478 1.00 63.62 178 GLY A C 1
ATOM 1343 O O . GLY A 1 178 ? -1.478 12.771 19.345 1.00 63.62 178 GLY A O 1
ATOM 1344 N N . GLU A 1 179 ? -0.993 14.892 18.784 1.00 58.62 179 GLU A N 1
ATOM 1345 C CA . GLU A 1 179 ? -0.781 15.369 20.164 1.00 58.62 179 GLU A CA 1
ATOM 1346 C C . GLU A 1 179 ? -2.019 15.193 21.065 1.00 58.62 179 GLU A C 1
ATOM 1348 O O . GLU A 1 179 ? -1.900 15.105 22.285 1.00 58.62 179 GLU A O 1
ATOM 1353 N N . ASP A 1 180 ? -3.208 15.089 20.469 1.00 58.03 180 ASP A N 1
ATOM 1354 C CA . ASP A 1 180 ? -4.491 14.858 21.137 1.00 58.03 180 ASP A CA 1
ATOM 1355 C C . ASP A 1 180 ? -4.835 13.367 21.341 1.00 58.03 180 ASP A C 1
ATOM 1357 O O . ASP A 1 180 ? -5.911 13.037 21.849 1.00 58.03 180 ASP A O 1
ATOM 1361 N N . GLY A 1 181 ? -3.932 12.459 20.953 1.00 65.69 181 GLY A N 1
ATOM 1362 C CA . GLY A 1 181 ? -4.111 11.011 21.042 1.00 65.69 181 GLY A CA 1
ATOM 1363 C C . GLY A 1 181 ? -5.010 10.410 19.956 1.00 65.69 181 GLY A C 1
ATOM 1364 O O . GLY A 1 181 ? -5.250 9.202 19.985 1.00 65.69 181 GLY A O 1
ATOM 1365 N N . ARG A 1 182 ? -5.497 11.207 18.995 1.00 70.00 182 ARG A N 1
ATOM 1366 C CA . ARG A 1 182 ? -6.361 10.745 17.898 1.00 70.00 182 ARG A CA 1
ATOM 1367 C C . ARG A 1 182 ? -5.527 10.321 16.697 1.00 70.00 182 ARG A C 1
ATOM 1369 O O . ARG A 1 182 ? -4.503 10.932 16.388 1.00 70.00 182 ARG A O 1
ATOM 1376 N N . ILE A 1 183 ? -5.952 9.256 16.019 1.00 80.00 183 ILE A N 1
ATOM 1377 C CA . ILE A 1 183 ? -5.218 8.718 14.869 1.00 80.00 183 ILE A CA 1
ATOM 1378 C C . ILE A 1 183 ? -5.697 9.383 13.577 1.00 80.00 183 ILE A C 1
ATOM 1380 O O . ILE A 1 183 ? -4.874 9.970 12.872 1.00 80.00 183 ILE A O 1
ATOM 1384 N N . LEU A 1 184 ? -7.005 9.352 13.298 1.00 84.81 184 LEU A N 1
ATOM 1385 C CA . LEU A 1 184 ? -7.595 9.831 12.044 1.00 84.81 184 LEU A CA 1
ATOM 1386 C C . LEU A 1 184 ? -8.528 11.034 12.242 1.00 84.81 184 LEU A C 1
ATOM 1388 O O . LEU A 1 184 ? -9.346 11.061 13.160 1.00 84.81 184 LEU A O 1
ATOM 1392 N N . ASN A 1 185 ? -8.425 11.995 11.324 1.00 88.38 185 ASN A N 1
ATOM 1393 C CA . ASN A 1 185 ? -9.360 13.101 11.113 1.00 88.38 185 ASN A CA 1
ATOM 1394 C C . ASN A 1 185 ? -9.673 13.221 9.606 1.00 88.38 185 ASN A C 1
ATOM 1396 O O . ASN A 1 185 ? -9.068 12.513 8.795 1.00 88.38 185 ASN A O 1
ATOM 1400 N N . GLU A 1 186 ? -10.617 14.083 9.224 1.00 89.00 186 GLU A N 1
ATOM 1401 C CA . GLU A 1 186 ? -11.016 14.250 7.811 1.00 89.00 186 GLU A CA 1
ATOM 1402 C C . GLU A 1 186 ? -9.840 14.608 6.883 1.00 89.00 186 GLU A C 1
ATOM 1404 O O . GLU A 1 186 ? -9.723 14.047 5.793 1.00 89.00 186 GLU A O 1
ATOM 1409 N N . GLU A 1 187 ? -8.941 15.487 7.334 1.00 90.00 187 GLU A N 1
ATOM 1410 C CA . GLU A 1 187 ? -7.747 15.911 6.588 1.00 90.00 187 GLU A CA 1
ATOM 1411 C C . GLU A 1 187 ? -6.814 14.726 6.311 1.00 90.00 187 GLU A C 1
ATOM 1413 O O . GLU A 1 187 ? -6.541 14.407 5.155 1.00 90.00 187 GLU A O 1
ATOM 1418 N N . LYS A 1 188 ? -6.426 13.988 7.358 1.00 91.50 188 LYS A N 1
ATOM 1419 C CA . LYS A 1 188 ? -5.592 12.788 7.241 1.00 91.50 188 LYS A CA 1
ATOM 1420 C C . LYS A 1 188 ? -6.240 11.735 6.352 1.00 91.50 188 LYS A C 1
ATOM 1422 O O . LYS A 1 188 ? -5.544 11.083 5.588 1.00 91.50 188 LYS A O 1
ATOM 1427 N N . VAL A 1 189 ? -7.558 11.542 6.426 1.00 93.56 189 VAL A N 1
ATOM 1428 C CA . VAL A 1 189 ? -8.261 10.607 5.529 1.00 93.56 189 VAL A CA 1
ATOM 1429 C C . VAL A 1 189 ? -8.122 11.041 4.068 1.00 93.56 189 VAL A C 1
ATOM 1431 O O . VAL A 1 189 ? -7.903 10.189 3.205 1.00 93.56 189 VAL A O 1
ATOM 1434 N N . GLY A 1 190 ? -8.216 12.343 3.785 1.00 95.56 190 GLY A N 1
ATOM 1435 C CA . GLY A 1 190 ? -7.961 12.902 2.457 1.00 95.56 190 GLY A CA 1
ATOM 1436 C C . GLY A 1 190 ? -6.529 12.658 1.974 1.00 95.56 190 GLY A C 1
ATOM 1437 O O . GLY A 1 190 ? -6.331 12.177 0.853 1.00 95.56 190 GLY A O 1
ATOM 1438 N N . ASP A 1 191 ? -5.542 12.909 2.832 1.00 95.94 191 ASP A N 1
ATOM 1439 C CA . ASP A 1 191 ? -4.127 12.683 2.524 1.00 95.94 191 ASP A CA 1
ATOM 1440 C C . ASP A 1 191 ? -3.833 11.201 2.261 1.00 95.94 191 ASP A C 1
ATOM 1442 O O . ASP A 1 191 ? -3.215 10.851 1.256 1.00 95.94 191 ASP A O 1
ATOM 1446 N N . LEU A 1 192 ? -4.361 10.307 3.104 1.00 97.50 192 LEU A N 1
ATOM 1447 C CA . LEU A 1 192 ? -4.224 8.859 2.948 1.00 97.50 192 LEU A CA 1
ATOM 1448 C C . LEU A 1 192 ? -4.773 8.381 1.603 1.00 97.50 192 LEU A C 1
ATOM 1450 O O . LEU A 1 192 ? -4.091 7.643 0.892 1.00 97.50 192 LEU A O 1
ATOM 1454 N N . LYS A 1 193 ? -5.981 8.818 1.222 1.00 98.00 193 LYS A N 1
ATOM 1455 C CA . LYS A 1 193 ? -6.560 8.474 -0.087 1.00 98.00 193 LYS A CA 1
ATOM 1456 C C . LYS A 1 193 ? -5.692 8.975 -1.233 1.00 98.00 193 LYS A C 1
ATOM 1458 O O . LYS A 1 193 ? -5.508 8.252 -2.211 1.00 98.00 193 LYS A O 1
ATOM 1463 N N . THR A 1 194 ? -5.155 10.184 -1.099 1.00 98.38 194 THR A N 1
ATOM 1464 C CA . THR A 1 194 ? -4.289 10.799 -2.106 1.00 98.38 194 THR A CA 1
ATOM 1465 C C . THR A 1 194 ? -3.012 9.989 -2.284 1.00 98.38 194 THR A C 1
ATOM 1467 O O . THR A 1 194 ? -2.740 9.533 -3.389 1.00 98.38 194 THR A O 1
ATOM 1470 N N . TRP A 1 195 ? -2.265 9.728 -1.211 1.00 98.69 195 TRP A N 1
ATOM 1471 C CA . TRP A 1 195 ? -1.009 8.981 -1.293 1.00 98.69 195 TRP A CA 1
ATOM 1472 C C . TRP A 1 195 ? -1.195 7.543 -1.772 1.00 98.69 195 TRP A C 1
ATOM 1474 O O . TRP A 1 195 ? -0.395 7.066 -2.571 1.00 98.69 195 TRP A O 1
ATOM 1484 N N . ILE A 1 196 ? -2.251 6.853 -1.331 1.00 98.62 196 ILE A N 1
ATOM 1485 C CA . ILE A 1 196 ? -2.522 5.483 -1.789 1.00 98.62 196 ILE A CA 1
ATOM 1486 C C . ILE A 1 196 ? -2.873 5.476 -3.285 1.00 98.62 196 ILE A C 1
ATOM 1488 O O . ILE A 1 196 ? -2.360 4.641 -4.026 1.00 98.62 196 ILE A O 1
ATOM 1492 N N . SER A 1 197 ? -3.697 6.421 -3.752 1.00 98.50 197 SER A N 1
ATOM 1493 C CA . SER A 1 197 ? -4.082 6.503 -5.171 1.00 98.50 197 SER A CA 1
ATOM 1494 C C . SER A 1 197 ? -2.910 6.903 -6.070 1.00 98.50 197 SER A C 1
ATOM 1496 O O . SER A 1 197 ? -2.764 6.367 -7.170 1.00 98.50 197 SER A O 1
ATOM 1498 N N . SER A 1 198 ? -2.053 7.816 -5.604 1.00 98.62 198 SER A N 1
ATOM 1499 C CA . SER A 1 198 ? -0.821 8.179 -6.308 1.00 98.62 198 SER A CA 1
ATOM 1500 C C . SER A 1 198 ? 0.105 6.971 -6.451 1.00 98.62 198 SER A C 1
ATOM 1502 O O . SER A 1 198 ? 0.596 6.717 -7.546 1.00 98.62 198 SER A O 1
ATOM 1504 N N . ALA A 1 199 ? 0.243 6.151 -5.407 1.00 98.75 199 ALA A N 1
ATOM 1505 C CA . ALA A 1 199 ? 1.148 5.010 -5.450 1.00 98.75 199 ALA A CA 1
ATOM 1506 C C . ALA A 1 199 ? 0.662 3.940 -6.431 1.00 98.75 199 ALA A C 1
ATOM 1508 O O . ALA A 1 199 ? 1.467 3.354 -7.150 1.00 98.75 199 ALA A O 1
ATOM 1509 N N . MET A 1 200 ? -0.655 3.716 -6.503 1.00 98.62 200 MET A N 1
ATOM 1510 C CA . MET A 1 200 ? -1.254 2.870 -7.540 1.00 98.62 200 MET A CA 1
ATOM 1511 C C . MET A 1 200 ? -0.979 3.432 -8.943 1.00 98.62 200 MET A C 1
ATOM 1513 O O . MET A 1 200 ? -0.577 2.683 -9.831 1.00 98.62 200 MET A O 1
ATOM 1517 N N . SER A 1 201 ? -1.123 4.748 -9.125 1.00 98.69 201 SER A N 1
ATOM 1518 C CA . SER A 1 201 ? -0.882 5.420 -10.412 1.00 98.69 201 SER A CA 1
ATOM 1519 C C . SER A 1 201 ? 0.578 5.303 -10.867 1.00 98.69 201 SER A C 1
ATOM 1521 O O . SER A 1 201 ? 0.847 5.102 -12.051 1.00 98.69 201 SER A O 1
ATOM 1523 N N . ASP A 1 202 ? 1.535 5.374 -9.940 1.00 98.81 202 ASP A N 1
ATOM 1524 C CA . ASP A 1 202 ? 2.959 5.191 -10.242 1.00 98.81 202 ASP A CA 1
ATOM 1525 C C . ASP A 1 202 ? 3.253 3.755 -10.718 1.00 98.81 202 ASP A C 1
ATOM 1527 O O . ASP A 1 202 ? 3.996 3.543 -11.683 1.00 98.81 202 ASP A O 1
ATOM 1531 N N . GLN A 1 203 ? 2.625 2.748 -10.097 1.00 98.50 203 GLN A N 1
ATOM 1532 C CA . GLN A 1 203 ? 2.734 1.352 -10.537 1.00 98.50 203 GLN A CA 1
ATOM 1533 C C . GLN A 1 203 ? 2.134 1.129 -11.931 1.00 98.50 203 GLN A C 1
ATOM 1535 O O . GLN A 1 203 ? 2.732 0.422 -12.746 1.00 98.50 203 GLN A O 1
ATOM 1540 N N . GLU A 1 204 ? 0.978 1.737 -12.205 1.00 98.25 204 GLU A N 1
ATOM 1541 C CA . GLU A 1 204 ? 0.319 1.692 -13.515 1.00 98.25 204 GLU A CA 1
ATOM 1542 C C . GLU A 1 204 ? 1.181 2.365 -14.589 1.00 98.25 204 GLU A C 1
ATOM 1544 O O . GLU A 1 204 ? 1.453 1.762 -15.628 1.00 98.25 204 GLU A O 1
ATOM 1549 N N . THR A 1 205 ? 1.736 3.542 -14.288 1.00 98.44 205 THR A N 1
ATOM 1550 C CA . THR A 1 205 ? 2.644 4.275 -15.186 1.00 98.44 205 THR A CA 1
ATOM 1551 C C . THR A 1 205 ? 3.867 3.432 -15.565 1.00 98.44 205 THR A C 1
ATOM 1553 O O . THR A 1 205 ? 4.314 3.453 -16.712 1.00 98.44 205 THR A O 1
ATOM 1556 N N . CYS A 1 206 ? 4.399 2.633 -14.632 1.00 98.38 206 CYS A N 1
ATOM 1557 C CA . CYS A 1 206 ? 5.481 1.696 -14.937 1.00 98.38 206 CYS A CA 1
ATOM 1558 C C . CYS A 1 206 ? 5.032 0.623 -15.941 1.00 98.38 206 CYS A C 1
ATOM 1560 O O . CYS A 1 206 ? 5.749 0.338 -16.905 1.00 98.38 206 CYS A O 1
ATOM 1562 N N . THR A 1 207 ? 3.858 0.018 -15.738 1.00 98.25 207 THR A N 1
ATOM 1563 C CA . THR A 1 207 ? 3.353 -1.002 -16.666 1.00 98.25 207 THR A CA 1
ATOM 1564 C C . THR A 1 207 ? 3.035 -0.428 -18.043 1.00 98.25 207 THR A C 1
ATOM 1566 O O . THR A 1 207 ? 3.380 -1.065 -19.037 1.00 98.25 207 THR A O 1
ATOM 1569 N N . ASP A 1 208 ? 2.492 0.787 -18.109 1.00 98.00 208 ASP A N 1
ATOM 1570 C CA . ASP A 1 208 ? 2.211 1.486 -19.365 1.00 98.00 208 ASP A CA 1
ATOM 1571 C C . ASP A 1 208 ? 3.511 1.765 -20.130 1.00 98.00 208 ASP A C 1
ATOM 1573 O O . ASP A 1 208 ? 3.630 1.439 -21.311 1.00 98.00 208 ASP A O 1
ATOM 1577 N N . GLY A 1 209 ? 4.550 2.253 -19.443 1.00 96.62 209 GLY A N 1
ATOM 1578 C CA . GLY A 1 209 ? 5.865 2.474 -20.050 1.00 96.62 209 GLY A CA 1
ATOM 1579 C C . GLY A 1 209 ? 6.520 1.187 -20.571 1.00 96.62 209 GLY A C 1
ATOM 1580 O O . GLY A 1 209 ? 7.176 1.189 -21.617 1.00 96.62 209 GLY A O 1
ATOM 1581 N N . LEU A 1 210 ? 6.332 0.055 -19.884 1.00 96.38 210 LEU A N 1
ATOM 1582 C CA . LEU A 1 210 ? 6.800 -1.250 -20.367 1.00 96.38 210 LEU A CA 1
ATOM 1583 C C . LEU A 1 210 ? 6.020 -1.726 -21.600 1.00 96.38 210 LEU A C 1
ATOM 1585 O O . LEU A 1 210 ? 6.626 -2.315 -22.502 1.00 96.38 210 LEU A O 1
ATOM 1589 N N . GLU A 1 211 ? 4.714 -1.466 -21.653 1.00 96.75 211 GLU A N 1
ATOM 1590 C CA . GLU A 1 211 ? 3.848 -1.787 -22.790 1.00 96.75 211 GLU A CA 1
ATOM 1591 C C . GLU A 1 211 ? 4.215 -0.963 -24.029 1.00 96.75 211 GLU A C 1
ATOM 1593 O O . GLU A 1 211 ? 4.453 -1.534 -25.096 1.00 96.75 211 GLU A O 1
ATOM 1598 N N . GLU A 1 212 ? 4.388 0.353 -23.882 1.00 95.69 212 GLU A N 1
ATOM 1599 C CA . GLU A 1 212 ? 4.835 1.249 -24.960 1.00 95.69 212 GLU A CA 1
ATOM 1600 C C . GLU A 1 212 ? 6.188 0.821 -25.550 1.00 95.69 212 GLU A C 1
ATOM 1602 O O . GLU A 1 212 ? 6.437 0.910 -26.761 1.00 95.69 212 GLU A O 1
ATOM 1607 N N . MET A 1 213 ? 7.068 0.293 -24.697 1.00 93.69 213 MET A N 1
ATOM 1608 C CA . MET A 1 213 ? 8.381 -0.202 -25.097 1.00 93.69 213 MET A CA 1
ATOM 1609 C C . MET A 1 213 ? 8.377 -1.649 -25.588 1.00 93.69 213 MET A C 1
ATOM 1611 O O . MET A 1 213 ? 9.421 -2.125 -26.049 1.00 93.69 213 MET A O 1
ATOM 1615 N N . GLY A 1 214 ? 7.229 -2.332 -25.586 1.00 92.12 214 GLY A N 1
ATOM 1616 C CA . GLY A 1 214 ? 7.107 -3.725 -26.014 1.00 92.12 214 GLY A CA 1
ATOM 1617 C C . GLY A 1 214 ? 8.004 -4.668 -25.211 1.00 92.12 214 GLY A C 1
ATOM 1618 O O . GLY A 1 214 ? 8.595 -5.583 -25.785 1.00 92.12 214 GLY A O 1
ATOM 1619 N N . SER A 1 215 ? 8.168 -4.400 -23.912 1.00 92.19 215 SER A N 1
ATOM 1620 C CA . SER A 1 215 ? 9.037 -5.184 -23.035 1.00 92.19 215 SER A CA 1
ATOM 1621 C C . SER A 1 215 ? 8.512 -6.610 -22.857 1.00 92.19 215 SER A C 1
ATOM 1623 O O . SER A 1 215 ? 7.330 -6.818 -22.581 1.00 92.19 215 SER A O 1
ATOM 1625 N N . SER A 1 216 ? 9.402 -7.605 -22.927 1.00 92.19 216 SER A N 1
ATOM 1626 C CA . SER A 1 216 ? 9.069 -8.998 -22.597 1.00 92.19 216 SER A CA 1
ATOM 1627 C C . SER A 1 216 ? 8.733 -9.210 -21.120 1.00 92.19 216 SER A C 1
ATOM 1629 O O . SER A 1 216 ? 8.127 -10.221 -20.776 1.00 92.19 216 SER A O 1
ATOM 1631 N N . ASP A 1 217 ? 9.118 -8.270 -20.254 1.00 93.00 217 ASP A N 1
ATOM 1632 C CA . ASP A 1 217 ? 8.915 -8.361 -18.806 1.00 93.00 217 ASP A CA 1
ATOM 1633 C C . ASP A 1 217 ? 7.537 -7.833 -18.358 1.00 93.00 217 ASP A C 1
ATOM 1635 O O . ASP A 1 217 ? 7.186 -7.945 -17.182 1.00 93.00 217 ASP A O 1
ATOM 1639 N N . LEU A 1 218 ? 6.745 -7.263 -19.281 1.00 95.00 218 LEU A N 1
ATOM 1640 C CA . LEU A 1 218 ? 5.463 -6.611 -18.991 1.00 95.00 218 LEU A CA 1
ATOM 1641 C C . LEU A 1 218 ? 4.524 -7.503 -18.174 1.00 95.00 218 LEU A C 1
ATOM 1643 O O . LEU A 1 218 ? 4.022 -7.075 -17.140 1.00 95.00 218 LEU A O 1
ATOM 1647 N N . GLU A 1 219 ? 4.302 -8.744 -18.608 1.00 96.06 219 GLU A N 1
ATOM 1648 C CA . GLU A 1 219 ? 3.347 -9.645 -17.953 1.00 96.06 219 GLU A CA 1
ATOM 1649 C C . GLU A 1 219 ? 3.782 -10.020 -16.530 1.00 96.06 219 GLU A C 1
ATOM 1651 O O . GLU A 1 219 ? 2.952 -10.087 -15.621 1.00 96.06 219 GLU A O 1
ATOM 1656 N N . GLU A 1 220 ? 5.085 -10.216 -16.301 1.00 95.12 220 GLU A N 1
ATOM 1657 C CA . GLU A 1 220 ? 5.607 -10.488 -14.959 1.00 95.12 220 GLU A CA 1
ATOM 1658 C C . GLU A 1 220 ? 5.376 -9.289 -14.033 1.00 95.12 220 GLU A C 1
ATOM 1660 O O . GLU A 1 220 ? 4.848 -9.455 -12.930 1.00 95.12 220 GLU A O 1
ATOM 1665 N N . VAL A 1 221 ? 5.718 -8.080 -14.492 1.00 96.69 221 VAL A N 1
ATOM 1666 C CA . VAL A 1 221 ? 5.535 -6.847 -13.714 1.00 96.69 221 VAL A CA 1
ATOM 1667 C C . VAL A 1 221 ? 4.051 -6.587 -13.458 1.00 96.69 221 VAL A C 1
ATOM 1669 O O . VAL A 1 221 ? 3.667 -6.358 -12.313 1.00 96.69 221 VAL A O 1
ATOM 1672 N N . LYS A 1 222 ? 3.198 -6.714 -14.477 1.00 97.81 222 LYS A N 1
ATOM 1673 C CA . LYS A 1 222 ? 1.750 -6.476 -14.394 1.00 97.81 222 LYS A CA 1
ATOM 1674 C C . LYS A 1 222 ? 1.060 -7.410 -13.404 1.00 97.81 222 LYS A C 1
ATOM 1676 O O . LYS A 1 222 ? 0.234 -6.959 -12.614 1.00 97.81 222 LYS A O 1
ATOM 1681 N N . MET A 1 223 ? 1.434 -8.693 -13.371 1.00 97.56 223 MET A N 1
ATOM 1682 C CA . MET A 1 223 ? 0.915 -9.631 -12.368 1.00 97.56 223 MET A CA 1
ATOM 1683 C C . MET A 1 223 ? 1.278 -9.217 -10.937 1.00 97.56 223 MET A C 1
ATOM 1685 O O . MET A 1 223 ? 0.456 -9.353 -10.034 1.00 97.56 223 MET A O 1
ATOM 1689 N N . LYS A 1 224 ? 2.503 -8.727 -10.713 1.00 97.62 224 LYS A N 1
ATOM 1690 C CA . LYS A 1 224 ? 2.955 -8.280 -9.386 1.00 97.62 224 LYS A CA 1
ATOM 1691 C C . LYS A 1 224 ? 2.315 -6.958 -8.974 1.00 97.62 224 LYS A C 1
ATOM 1693 O O . LYS A 1 224 ? 1.865 -6.848 -7.837 1.00 97.62 224 LYS A O 1
ATOM 1698 N N . VAL A 1 225 ? 2.227 -6.004 -9.901 1.00 98.00 225 VAL A N 1
ATOM 1699 C CA . VAL A 1 225 ? 1.518 -4.733 -9.707 1.00 98.00 225 VAL A CA 1
ATOM 1700 C C . VAL A 1 225 ? 0.073 -4.997 -9.320 1.00 98.00 225 VAL A C 1
ATOM 1702 O O . VAL A 1 225 ? -0.352 -4.500 -8.288 1.00 98.00 225 VAL A O 1
ATOM 1705 N N . LYS A 1 226 ? -0.638 -5.875 -10.039 1.00 96.94 226 LYS A N 1
ATOM 1706 C CA . LYS A 1 226 ? -2.036 -6.205 -9.734 1.00 96.94 226 LYS A CA 1
ATOM 1707 C C . LYS A 1 226 ? -2.246 -6.618 -8.273 1.00 96.94 226 LYS A C 1
ATOM 1709 O O . LYS A 1 226 ? -3.130 -6.081 -7.617 1.00 96.94 226 LYS A O 1
ATOM 1714 N N . VAL A 1 227 ? -1.420 -7.531 -7.758 1.00 95.06 227 VAL A N 1
ATOM 1715 C CA . VAL A 1 227 ? -1.513 -7.990 -6.358 1.00 95.06 227 VAL A CA 1
ATOM 1716 C C . VAL A 1 227 ? -1.257 -6.840 -5.379 1.00 95.06 227 VAL A C 1
ATOM 1718 O O . VAL A 1 227 ? -1.954 -6.695 -4.380 1.00 95.06 227 VAL A O 1
ATOM 1721 N N . SER A 1 228 ? -0.273 -5.987 -5.664 1.00 96.94 228 SER A N 1
ATOM 1722 C CA . SER A 1 228 ? -0.010 -4.809 -4.836 1.00 96.94 228 SER A CA 1
ATOM 1723 C C . SER A 1 228 ? -1.162 -3.798 -4.877 1.00 96.94 228 SER A C 1
ATOM 1725 O O . SER A 1 228 ? -1.519 -3.249 -3.836 1.00 96.94 228 SER A O 1
ATOM 1727 N N . SER A 1 229 ? -1.755 -3.565 -6.049 1.00 96.75 229 SER A N 1
ATOM 1728 C CA . SER A 1 229 ? -2.894 -2.665 -6.240 1.00 96.75 229 SER A CA 1
ATOM 1729 C C . SER A 1 229 ? -4.164 -3.191 -5.569 1.00 96.75 229 SER A C 1
ATOM 1731 O O . SER A 1 229 ? -4.960 -2.391 -5.084 1.00 96.75 229 SER A O 1
ATOM 1733 N N . GLU A 1 230 ? -4.349 -4.512 -5.474 1.00 95.31 230 GLU A N 1
ATOM 1734 C CA . GLU A 1 230 ? -5.437 -5.139 -4.708 1.00 95.31 230 GLU A CA 1
ATOM 1735 C C . GLU A 1 230 ? -5.344 -4.765 -3.214 1.00 95.31 230 GLU A C 1
ATOM 1737 O O . GLU A 1 230 ? -6.324 -4.287 -2.642 1.00 95.31 230 GLU A O 1
ATOM 1742 N N . PHE A 1 231 ? -4.155 -4.839 -2.600 1.00 94.94 231 PHE A N 1
ATOM 1743 C CA . PHE A 1 231 ? -3.968 -4.402 -1.206 1.00 94.94 231 PHE A CA 1
ATOM 1744 C C . PHE A 1 231 ? -4.177 -2.896 -1.000 1.00 94.94 231 PHE A C 1
ATOM 1746 O O . PHE A 1 231 ? -4.715 -2.474 0.025 1.00 94.94 231 PHE A O 1
ATOM 1753 N N . MET A 1 232 ? -3.750 -2.065 -1.951 1.00 97.69 232 MET A N 1
ATOM 1754 C CA . MET A 1 232 ? -3.990 -0.619 -1.885 1.00 97.69 232 MET A CA 1
ATOM 1755 C C . MET A 1 232 ? -5.477 -0.283 -2.054 1.00 97.69 232 MET A C 1
ATOM 1757 O O . MET A 1 232 ? -6.010 0.549 -1.318 1.00 97.69 232 MET A O 1
ATOM 1761 N N . SER A 1 233 ? -6.172 -0.989 -2.947 1.00 96.81 233 SER A N 1
ATOM 1762 C CA . SER A 1 233 ? -7.621 -0.860 -3.142 1.00 96.81 233 SER A CA 1
ATOM 1763 C C . SER A 1 233 ? -8.396 -1.244 -1.883 1.00 96.81 233 SER A C 1
ATOM 1765 O O . SER A 1 233 ? -9.345 -0.553 -1.516 1.00 96.81 233 SER A O 1
ATOM 1767 N N . ASP A 1 234 ? -7.960 -2.287 -1.172 1.00 94.69 234 ASP A N 1
ATOM 1768 C CA . ASP A 1 234 ? -8.522 -2.658 0.130 1.00 94.69 234 ASP A CA 1
ATOM 1769 C C . ASP A 1 234 ? -8.397 -1.515 1.144 1.00 94.69 234 ASP A C 1
ATOM 1771 O O . ASP A 1 234 ? -9.350 -1.213 1.865 1.00 94.69 234 ASP A O 1
ATOM 1775 N N . CYS A 1 235 ? -7.250 -0.828 1.168 1.00 96.44 235 CYS A N 1
ATOM 1776 C CA . CYS A 1 235 ? -7.051 0.332 2.033 1.00 96.44 235 CYS A CA 1
ATOM 1777 C C . CYS A 1 235 ? -8.015 1.475 1.674 1.00 96.44 235 CYS A C 1
ATOM 1779 O O . CYS A 1 235 ? -8.656 2.037 2.565 1.00 96.44 235 CYS A O 1
ATOM 1781 N N . LEU A 1 236 ? -8.166 1.792 0.384 1.00 97.62 236 LEU A N 1
ATOM 1782 C CA . LEU A 1 236 ? -9.110 2.815 -0.082 1.00 97.62 236 LEU A CA 1
ATOM 1783 C C . LEU A 1 236 ? -10.557 2.465 0.288 1.00 97.62 236 LEU A C 1
ATOM 1785 O O . LEU A 1 236 ? -11.279 3.317 0.805 1.00 97.62 236 LEU A O 1
ATOM 1789 N N . ALA A 1 237 ? -10.963 1.205 0.123 1.00 95.81 237 ALA A N 1
ATOM 1790 C CA . ALA A 1 237 ? -12.309 0.755 0.464 1.00 95.81 237 ALA A CA 1
ATOM 1791 C C . ALA A 1 237 ? -12.616 0.890 1.966 1.00 95.81 237 ALA A C 1
ATOM 1793 O O . ALA A 1 237 ? -13.736 1.258 2.347 1.00 95.81 237 ALA A O 1
ATOM 1794 N N . VAL A 1 238 ? -11.623 0.638 2.827 1.00 94.06 238 VAL A N 1
ATOM 1795 C CA . VAL A 1 238 ? -11.731 0.890 4.271 1.00 94.06 238 VAL A CA 1
ATOM 1796 C C . VAL A 1 238 ? -11.863 2.384 4.556 1.00 94.06 238 VAL A C 1
ATOM 1798 O O . VAL A 1 238 ? -12.756 2.764 5.311 1.00 94.06 238 VAL A O 1
ATOM 1801 N N . LEU A 1 239 ? -11.051 3.238 3.924 1.00 94.94 239 LEU A N 1
ATOM 1802 C CA . LEU A 1 239 ? -11.130 4.697 4.082 1.00 94.94 239 LEU A CA 1
ATOM 1803 C C . LEU A 1 239 ? -12.481 5.264 3.621 1.00 94.94 239 LEU A C 1
ATOM 1805 O O . LEU A 1 239 ? -13.039 6.143 4.276 1.00 94.94 239 LEU A O 1
ATOM 1809 N N . ASP A 1 240 ? -13.048 4.743 2.534 1.00 95.38 240 ASP A N 1
ATOM 1810 C CA . ASP A 1 240 ? -14.367 5.141 2.025 1.00 95.38 240 ASP A CA 1
ATOM 1811 C C . ASP A 1 240 ? -15.522 4.735 2.947 1.00 95.38 240 ASP A C 1
ATOM 1813 O O . ASP A 1 240 ? -16.590 5.351 2.930 1.00 95.38 240 ASP A O 1
ATOM 1817 N N . ASN A 1 241 ? -15.323 3.709 3.775 1.00 94.06 241 ASN A N 1
ATOM 1818 C CA . ASN A 1 241 ? -16.322 3.229 4.728 1.00 94.06 241 ASN A CA 1
ATOM 1819 C C . ASN A 1 241 ? -15.954 3.527 6.186 1.00 94.06 241 ASN A C 1
ATOM 1821 O O . ASN A 1 241 ? -16.650 3.061 7.092 1.00 94.06 241 ASN A O 1
ATOM 1825 N N . LEU A 1 242 ? -14.913 4.328 6.423 1.00 91.25 242 LEU A N 1
ATOM 1826 C CA . LEU A 1 242 ? -14.323 4.524 7.741 1.00 91.25 242 LEU A CA 1
ATOM 1827 C C . LEU A 1 242 ? -15.334 5.058 8.757 1.00 91.25 242 LEU A C 1
ATOM 1829 O O . LEU A 1 242 ? -15.466 4.487 9.834 1.00 91.25 242 LEU A O 1
ATOM 1833 N N . GLU A 1 243 ? -16.114 6.084 8.412 1.00 91.00 243 GLU A N 1
ATOM 1834 C CA . GLU A 1 243 ? -17.146 6.618 9.311 1.00 91.00 243 GLU A CA 1
ATOM 1835 C C . GLU A 1 243 ? -18.173 5.556 9.716 1.00 91.00 243 GLU A C 1
ATOM 1837 O O . GLU A 1 243 ? -18.541 5.444 10.887 1.00 91.00 243 GLU A O 1
ATOM 1842 N N . LYS A 1 244 ? -18.631 4.739 8.758 1.00 91.44 244 LYS A N 1
ATOM 1843 C CA . LYS A 1 244 ? -19.582 3.652 9.031 1.00 91.44 244 LYS A CA 1
ATOM 1844 C C . LYS A 1 244 ? -18.955 2.626 9.967 1.00 91.44 244 LYS A C 1
ATOM 1846 O O . LYS A 1 244 ? -19.609 2.213 10.920 1.00 91.44 244 LYS A O 1
ATOM 1851 N N . ILE A 1 245 ? -17.701 2.249 9.715 1.00 89.88 245 ILE A N 1
ATOM 1852 C CA . ILE A 1 245 ? -16.947 1.308 10.546 1.00 89.88 245 ILE A CA 1
ATOM 1853 C C . ILE A 1 245 ? -16.798 1.870 11.963 1.00 89.88 245 ILE A C 1
ATOM 1855 O O . ILE A 1 245 ? -17.172 1.191 12.913 1.00 89.88 245 ILE A O 1
ATOM 1859 N N . LEU A 1 246 ? -16.337 3.114 12.127 1.00 89.31 246 LEU A N 1
ATOM 1860 C CA . LEU A 1 246 ? -16.160 3.763 13.432 1.00 89.31 246 LEU A CA 1
ATOM 1861 C C . LEU A 1 246 ? -17.469 3.819 14.233 1.00 89.31 246 LEU A C 1
ATOM 1863 O O . LEU A 1 246 ? -17.482 3.482 15.422 1.00 89.31 246 LEU A O 1
ATOM 1867 N N . ASN A 1 247 ? -18.582 4.148 13.571 1.00 89.81 247 ASN A N 1
ATOM 1868 C CA . ASN A 1 247 ? -19.901 4.210 14.197 1.00 89.81 247 ASN A CA 1
ATOM 1869 C C . ASN A 1 247 ? -20.353 2.856 14.780 1.00 89.81 247 ASN A C 1
ATOM 1871 O O . ASN A 1 247 ? -21.002 2.838 15.827 1.00 89.81 247 ASN A O 1
ATOM 1875 N N . LEU A 1 248 ? -19.971 1.718 14.176 1.00 87.12 248 LEU A N 1
ATOM 1876 C CA . LEU A 1 248 ? -20.263 0.380 14.724 1.00 87.12 248 LEU A CA 1
ATOM 1877 C C . LEU A 1 248 ? -19.601 0.134 16.090 1.00 87.12 248 LEU A C 1
ATOM 1879 O O . LEU A 1 248 ? -20.066 -0.715 16.853 1.00 87.12 248 LEU A O 1
ATOM 1883 N N . PHE A 1 249 ? -18.542 0.883 16.408 1.00 85.12 249 PHE A N 1
ATOM 1884 C CA . PHE A 1 249 ? -17.781 0.781 17.656 1.00 85.12 249 PHE A CA 1
ATOM 1885 C C . PHE A 1 249 ? -17.980 1.991 18.579 1.00 85.12 249 PHE A C 1
ATOM 1887 O O . PHE A 1 249 ? -17.254 2.138 19.560 1.00 85.12 249 PHE A O 1
ATOM 1894 N N . GLY A 1 250 ? -18.962 2.854 18.289 1.00 85.38 250 GLY A N 1
ATOM 1895 C CA . GLY A 1 250 ? -19.240 4.056 19.080 1.00 85.38 250 GLY A CA 1
ATOM 1896 C C . GLY A 1 250 ? -18.158 5.137 18.977 1.00 85.38 250 GLY A C 1
ATOM 1897 O O . GLY A 1 250 ? -18.119 6.036 19.816 1.00 85.38 250 GLY A O 1
ATOM 1898 N N . LYS A 1 251 ? -17.284 5.051 17.966 1.00 84.88 251 LYS A N 1
ATOM 1899 C CA . LYS A 1 251 ? -16.287 6.070 17.621 1.00 84.88 251 LYS A CA 1
ATOM 1900 C C . LYS A 1 251 ? -16.829 6.992 16.528 1.00 84.88 251 LYS A C 1
ATOM 1902 O O . LYS A 1 251 ? -17.800 6.661 15.850 1.00 84.88 251 LYS A O 1
ATOM 1907 N N . LYS A 1 252 ? -16.190 8.147 16.350 1.00 84.25 252 LYS A N 1
ATOM 1908 C CA . LYS A 1 252 ? -16.466 9.088 15.259 1.00 84.25 252 LYS A CA 1
ATOM 1909 C C . LYS A 1 252 ? -15.154 9.549 14.653 1.00 84.25 252 LYS A C 1
ATOM 1911 O O . LYS A 1 252 ? -14.165 9.628 15.376 1.00 84.25 252 LYS A O 1
ATOM 1916 N N . LEU A 1 253 ? -15.182 9.850 13.358 1.00 82.75 253 LEU A N 1
ATOM 1917 C CA . LEU A 1 253 ? -14.089 10.566 12.718 1.00 82.75 253 LEU A CA 1
ATOM 1918 C C . LEU A 1 253 ? -13.981 11.952 13.364 1.00 82.75 253 LEU A C 1
ATOM 1920 O O . LEU A 1 253 ? -15.005 12.553 13.713 1.00 82.75 253 LEU A O 1
ATOM 1924 N N . HIS A 1 254 ? -12.750 12.372 13.625 1.00 73.50 254 HIS A N 1
ATOM 1925 C CA . HIS A 1 254 ? -12.448 13.553 14.420 1.00 73.50 254 HIS A CA 1
ATOM 1926 C C . HIS A 1 254 ? -12.188 14.801 13.590 1.00 73.50 254 HIS A C 1
ATOM 1928 O O . HIS A 1 254 ? -11.790 14.659 12.413 1.00 73.50 254 HIS A O 1
#

Organism: Artemisia annua (NCBI:txid35608)